Protein AF-A0A4Z0AAD3-F1 (afdb_monomer)

pLDDT: mean 79.39, std 22.25, range [25.11, 98.12]

InterPro domains:
  IPR011009 Protein kinase-like domain superfamily [SSF56112] (18-290)

Organism: NCBI:txid135208

Mean predicted aligned error: 9.33 Å

Solvent-accessible surface area (backbone atoms only — not comparable to full-atom values): 18692 Å² total; per-residue (Å²): 131,87,74,88,72,46,38,72,62,66,61,39,63,50,46,25,74,74,68,78,44,58,44,48,73,41,82,50,90,80,63,83,81,44,53,38,29,43,39,44,76,53,66,101,62,94,75,91,86,88,84,65,48,74,77,71,92,80,57,75,86,64,86,73,70,68,64,32,56,56,19,21,51,48,48,37,42,38,45,73,72,36,69,48,47,28,52,43,46,67,80,33,57,85,37,45,46,62,52,47,65,72,49,75,39,82,90,78,38,38,39,33,27,32,46,91,72,92,57,48,31,42,56,59,43,72,69,32,93,86,55,44,74,68,59,52,49,52,50,51,50,48,50,53,52,47,54,51,43,39,36,52,42,43,69,92,45,64,62,53,40,35,83,88,21,71,57,28,62,65,37,64,50,68,65,59,52,52,51,51,50,50,53,44,57,49,44,27,56,54,38,42,76,71,66,44,90,59,19,67,63,51,26,53,50,53,43,48,46,69,74,68,56,60,38,78,16,50,39,51,62,69,50,45,47,82,37,27,27,46,38,66,79,50,82,45,90,85,44,98,86,49,83,27,57,32,39,35,47,54,75,36,42,55,21,35,57,27,43,78,58,51,47,54,49,47,40,50,50,51,52,52,51,51,53,51,59,73,74,44,96,60,66,68,68,59,57,51,54,51,58,63,56,67,42,94,64,79,76,73,78,92,74,91,79,95,76,95,70,93,78,85,75,37,41,37,38,26,32,75,75,130

Sequence (322 aa):
MVRTGHLPFDFADYLYSLTGANWEVRELSGGNANFVVRATQARSTLNESPVAPPYFAKFPDVQFSQKRQVVEARALYLFKADPQLSNVLESNTRVIRIPSLLHHDEAQHVLVQSDLGSHPSLDAYLSSPTTTAYSAALAGHSLGRFLANLNHAYDSVPDALSPPSNIAAALANDDAEAVMQGVIANATRFIKEAGVHDWETLGVRALGHWKSRKRTTFCQGDIWFGTITVDDTAPNRVNEGGRSLVLKICDWEFAGPNHPAADIAQLGTLLWIHCSAYLSDAPLAIRRIFTSVIPIKVTYGAAAAKAGRLRRGVLRVLLPAF

Foldseek 3Di:
DDPPAFAADDPQVVVCVVPVFGWDWDFDPDDQFFTEIEIETDDPDDDDDDHHRDDRDFDRPDDADLCLLLLQLVVLVCCVVPPLNVVLCVVQVQAEAEWHFDDADSPQLETETADPDDFDFQLRQVPDPPRDPVNNVVNVVSVVSSLVSQFCSCVVPQCCQPPPHPQVVSNDDVSVLVVVLVVLLCQLVLCVVVVPPCSVVSSCVSSVCSVPAFQRGKDLQQDDRRQKGKDQPDDDPDDDPDGGIHIYGYSSSNIGRGHSCRNVVRHVVRVVVSVVVVVDPDDVVVVVSVVVVPPVSPPDDDDDDDDDDDDRGRHYYHYHDD

Radius of gyration: 20.98 Å; Cα contacts (8 Å, |Δi|>4): 435; chains: 1; bounding box: 54×60×53 Å

Structure (mmCIF, N/CA/C/O backbone):
data_AF-A0A4Z0AAD3-F1
#
_entry.id   AF-A0A4Z0AAD3-F1
#
loop_
_atom_site.group_PDB
_atom_site.id
_atom_site.type_symbol
_atom_site.label_atom_id
_atom_site.label_alt_id
_atom_site.label_comp_id
_atom_site.label_asym_id
_atom_site.label_entity_id
_atom_site.label_seq_id
_atom_site.pdbx_PDB_ins_code
_atom_site.Cartn_x
_atom_site.Cartn_y
_atom_site.Cartn_z
_atom_site.occupancy
_atom_site.B_iso_or_equiv
_atom_site.auth_seq_id
_atom_site.auth_comp_id
_atom_site.auth_asym_id
_atom_site.auth_atom_id
_atom_site.pdbx_PDB_model_num
ATOM 1 N N . MET A 1 1 ? -21.617 7.970 -13.439 1.00 30.72 1 MET A N 1
ATOM 2 C CA . MET A 1 1 ? -22.870 7.217 -13.217 1.00 30.72 1 MET A CA 1
ATOM 3 C C . MET A 1 1 ? -22.682 6.389 -11.957 1.00 30.72 1 MET A C 1
ATOM 5 O O . MET A 1 1 ? -21.876 5.467 -11.983 1.00 30.72 1 MET A O 1
ATOM 9 N N . VAL A 1 2 ? -23.311 6.772 -10.843 1.00 35.62 2 VAL A N 1
ATOM 10 C CA . VAL A 1 2 ? -23.244 5.979 -9.605 1.00 35.62 2 VAL A CA 1
ATOM 11 C C . VAL A 1 2 ? -24.077 4.728 -9.849 1.00 35.62 2 VAL A C 1
ATOM 13 O O . VAL A 1 2 ? -25.286 4.829 -10.037 1.00 35.62 2 VAL A O 1
ATOM 16 N N . ARG A 1 3 ? -23.438 3.559 -9.921 1.00 39.81 3 ARG A N 1
ATOM 17 C CA . ARG A 1 3 ? -24.189 2.309 -9.821 1.00 39.81 3 ARG A CA 1
ATOM 18 C C . ARG A 1 3 ? -24.626 2.209 -8.370 1.00 39.81 3 ARG A C 1
ATOM 20 O O . ARG A 1 3 ? -23.767 2.233 -7.495 1.00 39.81 3 ARG A O 1
ATOM 27 N N . THR A 1 4 ? -25.925 2.071 -8.131 1.00 45.34 4 THR A N 1
ATOM 28 C CA . THR A 1 4 ? -26.482 1.600 -6.857 1.00 45.34 4 THR A CA 1
ATOM 29 C C . THR A 1 4 ? -26.190 0.105 -6.724 1.00 45.34 4 THR A C 1
ATOM 31 O O . THR A 1 4 ? -27.070 -0.752 -6.713 1.00 45.34 4 THR A O 1
ATOM 34 N N . GLY A 1 5 ? -24.884 -0.180 -6.729 1.00 54.09 5 GLY A N 1
ATOM 35 C CA . GLY A 1 5 ? -24.295 -1.400 -6.243 1.00 54.09 5 GLY A CA 1
ATOM 36 C C . GLY A 1 5 ? -24.599 -1.505 -4.765 1.00 54.09 5 GLY A C 1
ATOM 37 O O . GLY A 1 5 ? -24.871 -0.539 -4.057 1.00 54.09 5 GLY A O 1
ATOM 38 N N . HIS A 1 6 ? -24.657 -2.737 -4.347 1.00 65.50 6 HIS A N 1
ATOM 39 C CA . HIS A 1 6 ? -25.515 -3.169 -3.281 1.00 65.50 6 HIS A CA 1
ATOM 40 C C . HIS A 1 6 ? -24.529 -4.016 -2.452 1.00 65.50 6 HIS A C 1
ATOM 42 O O . HIS A 1 6 ? -23.787 -4.815 -3.035 1.00 65.50 6 HIS A O 1
ATOM 48 N N . LEU A 1 7 ? -24.352 -3.683 -1.164 1.00 70.19 7 LEU A N 1
ATOM 49 C CA . LEU A 1 7 ? -23.186 -4.123 -0.374 1.00 70.19 7 LEU A CA 1
ATOM 50 C C . LEU A 1 7 ? -23.457 -5.400 0.451 1.00 70.19 7 LEU A C 1
ATOM 52 O O . LEU A 1 7 ? -24.518 -5.552 1.045 1.00 70.19 7 LEU A O 1
ATOM 56 N N . PRO A 1 8 ? -22.488 -6.321 0.589 1.00 78.75 8 PRO A N 1
ATOM 57 C CA . PRO A 1 8 ? -22.677 -7.577 1.324 1.00 78.75 8 PRO A CA 1
ATOM 58 C C . PRO A 1 8 ? -22.778 -7.448 2.853 1.00 78.75 8 PRO A C 1
ATOM 60 O O . PRO A 1 8 ? -22.943 -8.465 3.526 1.00 78.75 8 PRO A O 1
ATOM 63 N N . PHE A 1 9 ? -22.586 -6.250 3.402 1.00 83.31 9 PHE A N 1
ATOM 64 C CA . PHE A 1 9 ? -22.385 -6.001 4.826 1.00 83.31 9 PHE A CA 1
ATOM 65 C C . PHE A 1 9 ? -22.966 -4.637 5.190 1.00 83.31 9 PHE A C 1
ATOM 67 O O . PHE A 1 9 ? -22.715 -3.661 4.475 1.00 83.31 9 PHE A O 1
ATOM 74 N N . ASP A 1 10 ? -23.705 -4.565 6.298 1.00 91.50 10 ASP A N 1
ATOM 75 C CA . ASP A 1 10 ? -24.246 -3.299 6.783 1.00 91.50 10 ASP A CA 1
ATOM 76 C C . ASP A 1 10 ? -23.197 -2.537 7.599 1.00 91.50 10 ASP A C 1
ATOM 78 O O . ASP A 1 10 ? -23.042 -2.676 8.813 1.00 91.50 10 ASP A O 1
ATOM 82 N N . PHE A 1 11 ? -22.423 -1.733 6.877 1.00 87.69 11 PHE A N 1
ATOM 83 C CA . PHE A 1 11 ? -21.426 -0.850 7.461 1.00 87.69 11 PHE A CA 1
ATOM 84 C C . PHE A 1 11 ? -22.039 0.253 8.333 1.00 87.69 11 PHE A C 1
ATOM 86 O O . PHE A 1 11 ? -21.348 0.742 9.224 1.00 87.69 11 PHE A O 1
ATOM 93 N N . ALA A 1 12 ? -23.285 0.672 8.083 1.00 89.69 12 ALA A N 1
ATOM 94 C CA . ALA A 1 12 ? -23.912 1.748 8.844 1.00 89.69 12 ALA A CA 1
ATOM 95 C C . ALA A 1 12 ? -24.310 1.239 10.235 1.00 89.69 12 ALA A C 1
ATOM 97 O O . ALA A 1 12 ? -23.893 1.827 11.233 1.00 89.69 12 ALA A O 1
ATOM 98 N N . ASP A 1 13 ? -24.988 0.090 10.300 1.00 92.06 13 ASP A N 1
ATOM 99 C CA . ASP A 1 13 ? -25.344 -0.583 11.556 1.00 92.06 13 ASP A CA 1
ATOM 100 C C . ASP A 1 13 ? -24.100 -1.018 12.347 1.00 92.06 13 ASP A C 1
ATOM 102 O O . ASP A 1 13 ? -24.053 -0.878 13.575 1.00 92.06 13 ASP A O 1
ATOM 106 N N . TYR A 1 14 ? -23.053 -1.493 11.660 1.00 90.06 14 TYR A N 1
ATOM 107 C CA . TYR A 1 14 ? -21.779 -1.837 12.297 1.00 90.06 14 TYR A CA 1
ATOM 108 C C . TYR A 1 14 ? -21.105 -0.614 12.937 1.00 90.06 14 TYR A C 1
ATOM 110 O O . TYR A 1 14 ? -20.717 -0.657 14.106 1.00 90.06 14 TYR A O 1
ATOM 118 N N . LEU A 1 15 ? -20.989 0.500 12.204 1.00 86.94 15 LEU A N 1
ATOM 119 C CA . LEU A 1 15 ? -20.383 1.727 12.729 1.00 86.94 15 LEU A CA 1
ATOM 120 C C . LEU A 1 15 ? -21.250 2.382 13.812 1.00 86.94 15 LEU A C 1
ATOM 122 O O . LEU A 1 15 ? -20.699 2.924 14.773 1.00 86.94 15 LEU A O 1
ATOM 126 N N . TYR A 1 16 ? -22.579 2.293 13.715 1.00 91.31 16 TYR A N 1
ATOM 127 C CA . TYR A 1 16 ? -23.488 2.704 14.787 1.00 91.31 16 TYR A CA 1
ATOM 128 C C . TYR A 1 16 ? -23.254 1.877 16.055 1.00 91.31 16 TYR A C 1
ATOM 130 O O . TYR A 1 16 ? -23.072 2.444 17.130 1.00 91.31 16 TYR A O 1
ATOM 138 N N . SER A 1 17 ? -23.148 0.553 15.928 1.00 92.19 17 SER A N 1
ATOM 139 C CA . SER A 1 17 ? -22.847 -0.346 17.052 1.00 92.19 17 SER A CA 1
ATOM 140 C C . SER A 1 17 ? -21.477 -0.065 17.687 1.00 92.19 17 SER A C 1
ATOM 142 O O . SER A 1 17 ? -21.328 -0.177 18.901 1.00 92.19 17 SER A O 1
ATOM 144 N N . LEU A 1 18 ? -20.486 0.332 16.882 1.00 86.06 18 LEU A N 1
ATOM 145 C CA . LEU A 1 18 ? -19.127 0.647 17.335 1.00 86.06 18 LEU A CA 1
ATOM 146 C C . LEU A 1 18 ? -18.995 2.040 17.985 1.00 86.06 18 LEU A C 1
ATOM 148 O O . LEU A 1 18 ? -18.166 2.217 18.874 1.00 86.06 18 LEU A O 1
ATOM 152 N N . THR A 1 19 ? -19.762 3.038 17.529 1.00 88.44 19 THR A N 1
ATOM 153 C CA . THR A 1 19 ? -19.535 4.463 17.873 1.00 88.44 19 THR A CA 1
ATOM 154 C C . THR A 1 19 ? -20.725 5.176 18.522 1.00 88.44 19 THR A C 1
ATOM 156 O O . THR A 1 19 ? -20.564 6.292 19.011 1.00 88.44 19 THR A O 1
ATOM 159 N N . GLY A 1 20 ? -21.920 4.580 18.511 1.00 89.56 20 GLY A N 1
ATOM 160 C CA . GLY A 1 20 ? -23.163 5.210 18.970 1.00 89.56 20 GLY A CA 1
ATOM 161 C C . GLY A 1 20 ? -23.668 6.360 18.084 1.00 89.56 20 GLY A C 1
ATOM 162 O O . GLY A 1 20 ? -24.507 7.142 18.526 1.00 89.56 20 GLY A O 1
ATOM 163 N N . ALA A 1 21 ? -23.153 6.500 16.858 1.00 87.38 21 ALA A N 1
ATOM 164 C CA . ALA A 1 21 ? -23.504 7.571 15.925 1.00 87.38 21 ALA A CA 1
ATOM 165 C C . ALA A 1 21 ? -24.016 7.025 14.586 1.00 87.38 21 ALA A C 1
ATOM 167 O O . ALA A 1 21 ? -23.631 5.942 14.161 1.00 87.38 21 ALA A O 1
ATOM 168 N N . ASN A 1 22 ? -24.860 7.795 13.898 1.00 90.56 22 ASN A N 1
ATOM 169 C CA . ASN A 1 22 ? -25.333 7.458 12.553 1.00 90.56 22 ASN A CA 1
ATOM 170 C C . ASN A 1 22 ? -24.262 7.782 11.498 1.00 90.56 22 ASN A C 1
ATOM 172 O O . ASN A 1 22 ? -23.586 8.811 11.590 1.00 90.56 22 ASN A O 1
ATOM 176 N N . TRP A 1 23 ? -24.145 6.934 10.473 1.00 87.81 23 TRP A N 1
ATOM 177 C CA . TRP A 1 23 ? -23.140 7.056 9.413 1.00 87.81 23 TRP A CA 1
ATOM 178 C C . TRP A 1 23 ? -23.769 6.930 8.026 1.00 87.81 23 TRP A C 1
ATOM 180 O O . TRP A 1 23 ? -24.486 5.975 7.741 1.00 87.81 23 TRP A O 1
ATOM 190 N N . GLU A 1 24 ? -23.442 7.867 7.141 1.00 90.12 24 GLU A N 1
ATOM 191 C CA . GLU A 1 24 ? -23.687 7.744 5.706 1.00 90.12 24 GLU A CA 1
ATOM 192 C C . GLU A 1 24 ? -22.545 6.944 5.077 1.00 90.12 24 GLU A C 1
ATOM 194 O O . GLU A 1 24 ? -21.382 7.345 5.164 1.00 90.12 24 GLU A O 1
ATOM 199 N N . VAL A 1 25 ? -22.864 5.825 4.426 1.00 88.31 25 VAL A N 1
ATOM 200 C CA . VAL A 1 25 ? -21.875 4.926 3.814 1.00 88.31 25 VAL A CA 1
ATOM 201 C C . VAL A 1 25 ? -21.960 5.001 2.293 1.00 88.31 25 VAL A C 1
ATOM 203 O O . VAL A 1 25 ? -23.028 4.851 1.704 1.00 88.31 25 VAL A O 1
ATOM 206 N N . ARG A 1 26 ? -20.811 5.175 1.635 1.00 88.81 26 ARG A N 1
ATOM 207 C CA . ARG A 1 26 ? -20.692 5.193 0.175 1.00 88.81 26 ARG A CA 1
ATOM 208 C C . ARG A 1 26 ? -19.594 4.251 -0.306 1.00 88.81 26 ARG A C 1
ATOM 210 O O . ARG A 1 26 ? -18.428 4.431 0.042 1.00 88.81 26 ARG A O 1
ATOM 217 N N . GLU A 1 27 ? -19.944 3.315 -1.186 1.00 87.44 27 GLU A N 1
ATOM 218 C CA . GLU A 1 27 ? -18.968 2.473 -1.888 1.00 87.44 27 GLU A CA 1
ATOM 219 C C . GLU A 1 27 ? -18.009 3.314 -2.752 1.00 87.44 27 GLU A C 1
ATOM 221 O O . GLU A 1 27 ? -18.411 4.251 -3.457 1.00 87.44 27 GLU A O 1
ATOM 226 N N . LEU A 1 28 ? -16.722 2.964 -2.702 1.00 83.50 28 LEU A N 1
ATOM 227 C CA . LEU A 1 28 ? -15.670 3.520 -3.540 1.00 83.50 28 LEU A CA 1
ATOM 228 C C . LEU A 1 28 ? -15.263 2.508 -4.615 1.00 83.50 28 LEU A C 1
ATOM 230 O O . LEU A 1 28 ? -14.842 1.388 -4.334 1.00 83.50 28 LEU A O 1
ATOM 234 N N . SER A 1 29 ? -15.323 2.934 -5.874 1.00 82.06 29 SER A N 1
ATOM 235 C CA . SER A 1 29 ? -14.794 2.161 -6.995 1.00 82.06 29 SER A CA 1
ATOM 236 C C . SER A 1 29 ? -13.265 2.156 -6.990 1.00 82.06 29 SER A C 1
ATOM 238 O O . SER A 1 29 ? -12.658 3.221 -6.894 1.00 82.06 29 SER A O 1
ATOM 240 N N . GLY A 1 30 ? -12.646 0.997 -7.211 1.00 73.38 30 GLY A N 1
ATOM 241 C CA . GLY A 1 30 ? -11.199 0.889 -7.445 1.00 73.38 30 GLY A CA 1
ATOM 242 C C . GLY A 1 30 ? -10.610 -0.411 -6.913 1.00 73.38 30 GLY A C 1
ATOM 243 O O . GLY A 1 30 ? -9.829 -1.053 -7.613 1.00 73.38 30 GLY A O 1
ATOM 244 N N . GLY A 1 31 ? -11.074 -0.847 -5.738 1.00 67.75 31 GLY A N 1
ATOM 245 C CA . GLY A 1 31 ? -10.671 -2.111 -5.123 1.00 67.75 31 GLY A CA 1
ATOM 246 C C . GLY A 1 31 ? -10.905 -3.315 -6.042 1.00 67.75 31 GLY A C 1
ATOM 247 O O . GLY A 1 31 ? -11.953 -3.443 -6.680 1.00 67.75 31 GLY A O 1
ATOM 248 N N . ASN A 1 32 ? -9.909 -4.201 -6.122 1.00 69.00 32 ASN A N 1
ATOM 249 C CA . ASN A 1 32 ? -10.018 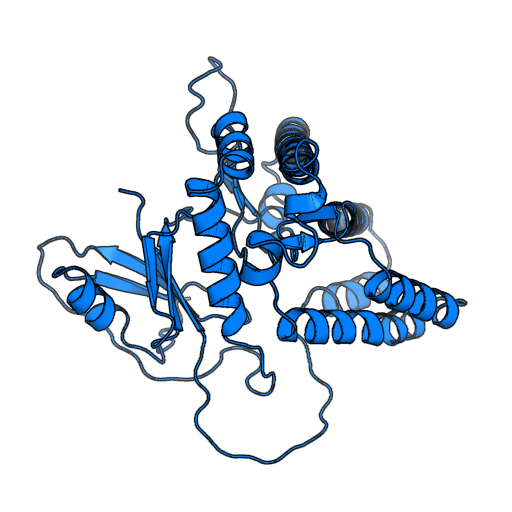-5.479 -6.836 1.00 69.00 32 ASN A CA 1
ATOM 250 C C . ASN A 1 32 ? -10.355 -6.647 -5.892 1.00 69.00 32 ASN A C 1
ATOM 252 O O . ASN A 1 32 ? -11.027 -7.584 -6.320 1.00 69.00 32 ASN A O 1
A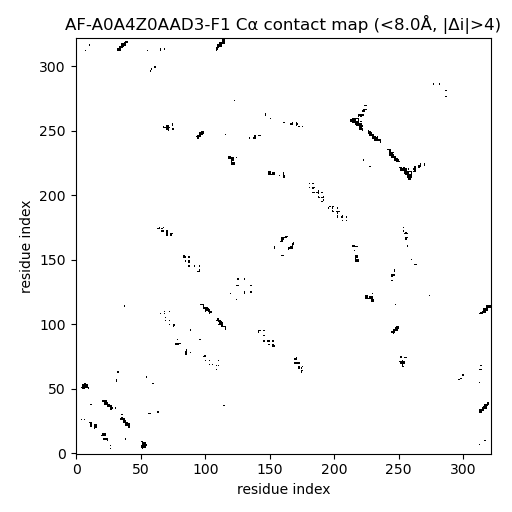TOM 256 N N . ALA A 1 33 ? -9.900 -6.584 -4.634 1.00 71.94 33 ALA A N 1
ATOM 257 C CA . ALA A 1 33 ? -10.006 -7.669 -3.654 1.00 71.94 33 ALA A CA 1
ATOM 258 C C . ALA A 1 33 ? -10.899 -7.346 -2.435 1.00 71.94 33 ALA A C 1
ATOM 260 O O . ALA A 1 33 ? -11.416 -8.265 -1.798 1.00 71.94 33 ALA A O 1
ATOM 261 N N . ASN A 1 34 ? -11.084 -6.060 -2.120 1.00 77.31 34 ASN A N 1
ATOM 262 C CA . ASN A 1 34 ? -11.753 -5.561 -0.914 1.00 77.31 34 ASN A CA 1
ATOM 263 C C . ASN A 1 34 ? -12.969 -4.705 -1.304 1.00 77.31 34 ASN A C 1
ATOM 265 O O . ASN A 1 34 ? -12.884 -3.937 -2.266 1.00 77.31 34 ASN A O 1
ATOM 269 N N . PHE A 1 35 ? -14.065 -4.776 -0.541 1.00 82.69 35 PHE A N 1
ATOM 270 C CA . PHE A 1 35 ? -15.097 -3.735 -0.584 1.00 82.69 35 PHE A CA 1
ATOM 271 C C . PHE A 1 35 ? -14.574 -2.543 0.207 1.00 82.69 35 PHE A C 1
ATOM 273 O O . PHE A 1 35 ? -14.278 -2.679 1.395 1.00 82.69 35 PHE A O 1
ATOM 280 N N . VAL A 1 36 ? -14.441 -1.392 -0.446 1.00 85.81 36 VAL A N 1
ATOM 281 C CA . VAL A 1 36 ? -13.971 -0.162 0.194 1.00 85.81 36 VAL A CA 1
ATOM 282 C C . VAL A 1 36 ? -15.130 0.818 0.244 1.00 85.81 36 VAL A C 1
ATOM 284 O O . VAL A 1 36 ? -15.707 1.151 -0.790 1.00 85.81 36 VAL A O 1
ATOM 287 N N . VAL A 1 37 ? -15.462 1.295 1.439 1.00 89.69 37 VAL A N 1
ATOM 288 C CA . VAL A 1 37 ? -16.479 2.325 1.646 1.00 89.69 37 VAL A CA 1
ATOM 289 C C . VAL A 1 37 ? -15.870 3.547 2.324 1.00 89.69 37 VAL A C 1
ATOM 291 O O . VAL A 1 37 ? -15.009 3.432 3.194 1.00 89.69 37 VAL A O 1
ATOM 294 N N . ARG A 1 38 ? -16.340 4.733 1.944 1.00 89.06 38 ARG A N 1
ATOM 295 C CA . ARG A 1 38 ? -16.169 5.963 2.721 1.00 89.06 38 ARG A CA 1
ATOM 296 C C . ARG A 1 38 ? -17.397 6.112 3.604 1.00 89.06 38 ARG A C 1
ATOM 298 O O . ARG A 1 38 ? -18.509 6.097 3.077 1.00 89.06 38 ARG A O 1
ATOM 305 N N . ALA A 1 39 ? -17.196 6.256 4.908 1.00 87.88 39 ALA A N 1
ATOM 306 C CA . ALA A 1 39 ? -18.271 6.546 5.842 1.00 87.88 39 ALA A CA 1
ATOM 307 C C . ALA A 1 39 ? -18.093 7.953 6.424 1.00 87.88 39 ALA A C 1
ATOM 309 O O . ALA A 1 39 ? -17.018 8.318 6.898 1.00 87.88 39 ALA A O 1
ATOM 310 N N . THR A 1 40 ? -19.160 8.743 6.376 1.00 87.75 40 THR A N 1
ATOM 311 C CA . THR A 1 40 ? -19.210 10.107 6.913 1.00 87.75 40 THR A CA 1
ATOM 312 C C . THR A 1 40 ? -20.218 10.125 8.049 1.00 87.75 40 THR A C 1
ATOM 314 O O . THR A 1 40 ? -21.320 9.604 7.894 1.00 87.75 40 THR A O 1
ATOM 317 N N . GLN A 1 41 ? -19.862 10.702 9.197 1.00 83.75 41 GLN A N 1
ATOM 318 C CA . GLN A 1 41 ? -20.794 10.795 10.316 1.00 83.75 41 GLN A CA 1
ATOM 319 C C . GLN A 1 41 ? -21.971 11.677 9.893 1.00 83.75 41 GLN A C 1
ATOM 321 O O . GLN A 1 41 ? -21.773 12.836 9.513 1.00 83.75 41 GLN A O 1
ATOM 326 N N . ALA A 1 42 ? -23.184 11.128 9.940 1.00 83.88 42 ALA A N 1
ATOM 327 C CA . ALA A 1 42 ? -24.381 11.867 9.584 1.00 83.88 42 ALA A CA 1
ATOM 328 C C . ALA A 1 42 ? -24.539 13.026 10.575 1.00 83.88 42 ALA A C 1
ATOM 330 O O . ALA A 1 42 ? -24.614 12.823 11.792 1.00 83.88 42 ALA A O 1
ATOM 331 N N . ARG A 1 43 ? -24.582 14.261 10.065 1.00 70.88 43 ARG A N 1
ATOM 332 C CA . ARG A 1 43 ? -24.993 15.401 10.893 1.00 70.88 43 ARG A CA 1
ATOM 333 C C . ARG A 1 43 ? -26.446 15.189 11.310 1.00 70.88 43 ARG A C 1
ATOM 335 O O . ARG A 1 43 ? -27.205 14.535 10.602 1.00 70.88 43 ARG A O 1
ATOM 342 N N . SER A 1 44 ? -26.833 15.730 12.464 1.00 47.03 44 SER A N 1
ATOM 343 C CA . SER A 1 44 ? -28.170 15.558 13.045 1.00 47.03 44 SER A CA 1
ATOM 344 C C . SER A 1 44 ? -29.250 16.327 12.268 1.00 47.03 44 SER A C 1
ATOM 346 O O . SER A 1 44 ? -29.816 17.308 12.747 1.00 47.03 44 SER A O 1
ATOM 348 N N . THR A 1 45 ? -29.526 15.869 11.055 1.00 39.34 45 THR A N 1
ATOM 349 C CA . THR A 1 45 ? -30.617 16.283 10.182 1.00 39.34 45 THR A CA 1
ATOM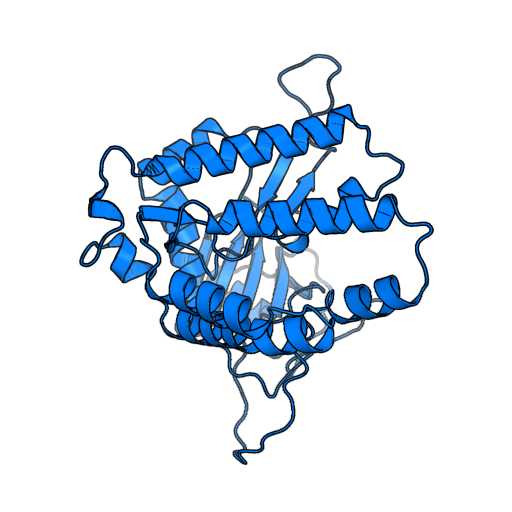 350 C C . THR A 1 45 ? -31.230 15.007 9.631 1.00 39.34 45 THR A C 1
ATOM 352 O O . THR A 1 45 ? -30.633 14.347 8.785 1.00 39.34 45 THR A O 1
ATOM 355 N N . LEU A 1 46 ? -32.401 14.642 10.155 1.00 45.78 46 LEU A N 1
ATOM 356 C CA . LEU A 1 46 ? -33.214 13.564 9.601 1.00 45.78 46 LEU A CA 1
ATOM 357 C C . LEU A 1 46 ? -33.434 13.812 8.101 1.00 45.78 46 LEU A C 1
ATOM 359 O O . LEU A 1 46 ? -33.938 14.876 7.744 1.00 45.78 46 LEU A O 1
ATOM 363 N N . ASN A 1 47 ? -33.050 12.851 7.253 1.00 31.47 47 ASN A N 1
ATOM 364 C CA . ASN A 1 47 ? -33.964 12.151 6.337 1.00 31.47 47 ASN A CA 1
ATOM 365 C C . ASN A 1 47 ? -33.226 11.129 5.441 1.00 31.47 47 ASN A C 1
ATOM 367 O O . ASN A 1 47 ? -32.425 11.514 4.600 1.00 31.47 47 ASN A O 1
ATOM 371 N N . GLU A 1 48 ? -33.620 9.860 5.605 1.00 31.61 48 GLU A N 1
ATOM 372 C CA . GLU A 1 48 ? -33.701 8.766 4.610 1.00 31.61 48 GLU A CA 1
ATOM 373 C C . GLU A 1 48 ? -32.438 8.258 3.859 1.00 31.61 48 GLU A C 1
ATOM 375 O O . GLU A 1 48 ? -31.496 8.974 3.544 1.00 31.61 48 GLU A O 1
ATOM 380 N N . SER A 1 49 ? -32.425 6.943 3.593 1.00 32.75 49 SER A N 1
ATOM 381 C CA . SER A 1 49 ? -31.237 6.121 3.283 1.00 32.75 49 SER A CA 1
ATOM 382 C C . SER A 1 49 ? -31.488 5.135 2.122 1.00 32.75 49 SER A C 1
ATOM 384 O O . SER A 1 49 ? -32.647 4.801 1.865 1.00 32.75 49 SER A O 1
ATOM 386 N N . PRO A 1 50 ? -30.444 4.605 1.444 1.00 28.12 50 PRO A N 1
ATOM 387 C CA . PRO A 1 50 ? -30.540 3.336 0.703 1.00 28.12 50 PRO A CA 1
ATOM 388 C C . PRO A 1 50 ? -29.513 2.244 1.121 1.00 28.12 50 PRO A C 1
ATOM 390 O O . PRO A 1 50 ? -28.318 2.504 1.226 1.00 28.12 50 PRO A O 1
ATOM 393 N N . VAL A 1 51 ? -30.000 0.994 1.265 1.00 28.20 51 VAL A N 1
ATOM 394 C CA . VAL A 1 51 ? -29.329 -0.224 1.826 1.00 28.20 51 VAL A CA 1
ATOM 395 C C . VAL A 1 51 ? -28.859 -1.246 0.735 1.00 28.20 51 VAL A C 1
ATOM 397 O O . VAL A 1 51 ? -28.706 -0.865 -0.428 1.00 28.20 51 VAL A O 1
ATOM 400 N N . ALA A 1 52 ? -28.558 -2.520 1.096 1.00 25.11 52 ALA A N 1
ATOM 401 C CA . ALA A 1 52 ? -27.441 -3.353 0.599 1.00 25.11 52 ALA A CA 1
ATOM 402 C C . ALA A 1 52 ? -27.512 -4.929 0.814 1.00 25.11 52 ALA A C 1
ATOM 404 O O . ALA A 1 52 ? -27.777 -5.377 1.927 1.00 25.11 52 ALA A O 1
ATOM 405 N N . PRO A 1 53 ? -27.257 -5.773 -0.231 1.00 29.94 53 PRO A N 1
ATOM 406 C CA . PRO A 1 53 ? -26.949 -7.239 -0.241 1.00 29.94 53 PRO A CA 1
ATOM 407 C C . PRO A 1 53 ? -25.725 -7.649 -1.178 1.00 29.94 53 PRO A C 1
ATOM 409 O O . PRO A 1 53 ? -25.069 -6.762 -1.691 1.00 29.94 53 PRO A O 1
ATOM 412 N N . PRO A 1 54 ? -25.331 -8.930 -1.457 1.00 26.95 54 PRO A N 1
ATOM 413 C CA . PRO A 1 54 ? -23.906 -9.329 -1.715 1.00 26.95 54 PRO A CA 1
ATOM 414 C C . PRO A 1 54 ? -23.432 -9.891 -3.105 1.00 26.95 54 PRO A C 1
ATOM 416 O O . PRO A 1 54 ? -24.019 -10.854 -3.594 1.00 26.95 54 PRO A O 1
ATOM 419 N N . TYR A 1 55 ? -22.262 -9.464 -3.651 1.00 30.97 55 TYR A N 1
ATOM 420 C CA . TYR A 1 55 ? -21.311 -10.292 -4.475 1.00 30.97 55 TYR A CA 1
ATOM 421 C C . TYR A 1 55 ? -19.949 -9.613 -4.816 1.00 30.97 55 TYR A C 1
ATOM 423 O O . TYR A 1 55 ? -19.843 -8.393 -4.851 1.00 30.97 55 TYR A O 1
ATOM 431 N N . PHE A 1 56 ? -18.898 -10.402 -5.120 1.00 33.66 56 PHE A N 1
ATOM 432 C CA . PHE A 1 56 ? -17.554 -9.933 -5.549 1.00 33.66 56 PHE A CA 1
ATOM 433 C C . PHE A 1 56 ? -17.573 -9.272 -6.948 1.00 33.66 56 PHE A C 1
ATOM 435 O O . PHE A 1 56 ? -18.005 -9.890 -7.919 1.00 33.66 56 PHE A O 1
ATOM 442 N N . ALA A 1 57 ? -17.031 -8.055 -7.089 1.00 44.47 57 ALA A N 1
ATOM 443 C CA . ALA A 1 57 ? -17.275 -7.204 -8.265 1.00 44.47 57 ALA A CA 1
ATOM 444 C C . ALA A 1 57 ? -16.458 -7.495 -9.550 1.00 44.47 57 ALA A C 1
ATOM 446 O O . ALA A 1 57 ? -16.793 -6.943 -10.601 1.00 44.47 57 ALA A O 1
ATOM 447 N N . LYS A 1 58 ? -15.380 -8.301 -9.506 1.00 47.38 58 LYS A N 1
ATOM 448 C CA . LYS A 1 58 ? -14.541 -8.580 -10.701 1.00 47.38 58 LYS A CA 1
ATOM 449 C C . LYS A 1 58 ? -14.175 -10.052 -10.933 1.00 47.38 58 LYS A C 1
ATOM 451 O O . LYS A 1 58 ? -14.318 -10.495 -12.067 1.00 47.38 58 LYS A O 1
ATOM 456 N N . PHE A 1 59 ? -13.723 -10.801 -9.918 1.00 52.62 59 PHE A N 1
ATOM 457 C CA . PHE A 1 59 ? -13.300 -12.208 -10.076 1.00 52.62 59 PHE A CA 1
ATOM 458 C C . PHE A 1 59 ? -13.668 -13.072 -8.853 1.00 52.62 59 PHE A C 1
ATOM 460 O O . PHE A 1 59 ? -12.837 -13.254 -7.965 1.00 52.62 59 PHE A O 1
ATOM 467 N N . PRO A 1 60 ? -14.900 -13.612 -8.768 1.00 57.28 60 PRO A N 1
ATOM 468 C CA . PRO A 1 60 ? -15.351 -14.381 -7.602 1.00 57.28 60 PRO A CA 1
ATOM 469 C C . PRO A 1 60 ? -14.624 -15.722 -7.418 1.00 57.28 60 PRO A C 1
ATOM 471 O O . PRO A 1 60 ? -14.632 -16.271 -6.315 1.00 57.28 60 PRO A O 1
ATOM 474 N N . ASP A 1 61 ? -13.999 -16.254 -8.473 1.00 61.22 61 ASP A N 1
ATOM 475 C CA . ASP A 1 61 ? -13.307 -17.547 -8.456 1.00 61.22 61 ASP A CA 1
ATOM 476 C C . ASP A 1 61 ? -11.976 -17.512 -7.692 1.00 61.22 61 ASP A C 1
ATOM 478 O O . ASP A 1 61 ? -11.537 -18.545 -7.182 1.00 61.22 61 ASP A O 1
ATOM 482 N N . VAL A 1 62 ? -11.385 -16.325 -7.536 1.00 56.56 62 VAL A N 1
ATOM 483 C CA . VAL A 1 62 ? -10.087 -16.115 -6.887 1.00 56.56 62 VAL A CA 1
ATOM 484 C C . VAL A 1 62 ? -10.251 -16.119 -5.377 1.00 56.56 62 VAL A C 1
ATOM 486 O O . VAL A 1 62 ? -10.819 -15.196 -4.795 1.00 56.56 62 VAL A O 1
ATOM 489 N N . GLN A 1 63 ? -9.730 -17.151 -4.721 1.00 64.12 63 GLN A N 1
ATOM 490 C CA . GLN A 1 63 ? -9.572 -17.120 -3.273 1.00 64.12 63 GLN A CA 1
ATOM 491 C C . GLN A 1 63 ? -8.341 -16.283 -2.935 1.00 64.12 63 GLN A C 1
ATOM 493 O O . GLN A 1 63 ? -7.236 -16.602 -3.367 1.00 64.12 63 GLN A O 1
ATOM 498 N N . PHE A 1 64 ? -8.534 -15.224 -2.152 1.00 66.06 64 PHE A N 1
ATOM 499 C CA . PHE A 1 64 ? -7.437 -14.460 -1.575 1.00 66.06 64 PHE A CA 1
ATOM 500 C C . PHE A 1 64 ? -7.706 -14.236 -0.087 1.00 66.06 64 PHE A C 1
ATOM 502 O O . PHE A 1 64 ? -8.813 -13.854 0.302 1.00 66.06 64 PHE A O 1
ATOM 509 N N . SER A 1 65 ? -6.702 -14.527 0.740 1.00 78.50 65 SER A N 1
ATOM 510 C CA . SER A 1 65 ? -6.845 -14.671 2.189 1.00 78.50 65 SER A CA 1
ATOM 511 C C . SER A 1 65 ? -7.222 -13.369 2.884 1.00 78.50 65 SER A C 1
ATOM 513 O O . SER A 1 65 ? -6.680 -12.307 2.573 1.00 78.50 65 SER A O 1
ATOM 515 N N . GLN A 1 66 ? -8.125 -13.456 3.861 1.00 82.62 66 GLN A N 1
ATOM 516 C CA . GLN A 1 66 ? -8.519 -12.328 4.714 1.00 82.62 66 GLN A CA 1
ATOM 517 C C . GLN A 1 66 ? -7.366 -11.886 5.637 1.00 82.62 66 GLN A C 1
ATOM 519 O O . GLN A 1 66 ? -7.333 -10.737 6.066 1.00 82.62 66 GLN A O 1
ATOM 524 N N . LYS A 1 67 ? -6.358 -12.750 5.852 1.00 87.69 67 LYS A N 1
ATOM 525 C CA . LYS A 1 67 ? -5.144 -12.466 6.638 1.00 87.69 67 LYS A CA 1
ATOM 526 C C . LYS A 1 67 ? -4.401 -11.200 6.184 1.00 87.69 67 LYS A C 1
ATOM 528 O O . LYS A 1 67 ? -3.788 -10.531 7.008 1.00 87.69 67 LYS A O 1
ATOM 533 N N . ARG A 1 68 ? -4.510 -10.816 4.907 1.00 86.06 68 ARG A N 1
ATOM 534 C CA . ARG A 1 68 ? -3.933 -9.571 4.360 1.00 86.06 68 ARG A CA 1
ATOM 535 C C . ARG A 1 68 ? -4.446 -8.297 5.056 1.00 86.06 68 ARG A C 1
ATOM 537 O O . ARG A 1 68 ? -3.690 -7.356 5.258 1.00 86.06 68 ARG A O 1
ATOM 544 N N . GLN A 1 69 ? -5.698 -8.297 5.515 1.00 89.44 69 GLN A N 1
ATOM 545 C CA . GLN A 1 69 ? -6.276 -7.193 6.284 1.00 89.44 69 GLN A CA 1
ATOM 546 C C . GLN A 1 69 ? -5.658 -7.094 7.684 1.00 89.44 69 GLN A C 1
ATOM 548 O O . GLN A 1 69 ? -5.418 -5.999 8.184 1.00 89.44 69 GLN A O 1
ATOM 553 N N . VAL A 1 70 ? -5.343 -8.245 8.285 1.00 93.06 70 VAL A N 1
ATOM 554 C CA . VAL A 1 70 ? -4.628 -8.333 9.563 1.00 93.06 70 VAL A CA 1
ATOM 555 C C . VAL A 1 70 ? -3.194 -7.811 9.407 1.00 93.06 70 VAL A C 1
ATOM 557 O O . VAL A 1 70 ? -2.706 -7.105 10.287 1.00 93.06 70 VAL A O 1
ATOM 560 N N . VAL A 1 71 ? -2.534 -8.097 8.277 1.00 95.62 71 VAL A N 1
ATOM 561 C CA . VAL A 1 71 ? -1.223 -7.518 7.919 1.00 95.62 71 VAL A CA 1
ATOM 562 C C . VAL A 1 71 ? -1.318 -6.001 7.774 1.00 95.62 71 VAL A C 1
ATOM 564 O O . VAL A 1 71 ? -0.546 -5.299 8.418 1.00 95.62 71 VAL A O 1
ATOM 567 N N . GLU A 1 72 ? -2.293 -5.489 7.016 1.00 96.12 72 GLU A N 1
ATOM 568 C CA . GLU A 1 72 ? -2.508 -4.045 6.857 1.00 96.12 72 GLU A CA 1
ATOM 569 C C . GLU A 1 72 ? -2.736 -3.363 8.212 1.00 96.12 72 GLU A C 1
ATOM 571 O O . GLU A 1 72 ? -2.050 -2.397 8.543 1.00 96.12 72 GLU A O 1
ATOM 576 N N . ALA A 1 73 ? -3.641 -3.898 9.037 1.00 95.50 73 ALA A N 1
ATOM 577 C CA . ALA A 1 73 ? -3.911 -3.377 10.372 1.00 95.50 73 ALA A CA 1
ATOM 578 C C . ALA A 1 73 ? -2.639 -3.339 11.235 1.00 95.50 73 ALA A C 1
ATOM 580 O O . ALA A 1 73 ? -2.357 -2.330 11.882 1.00 95.50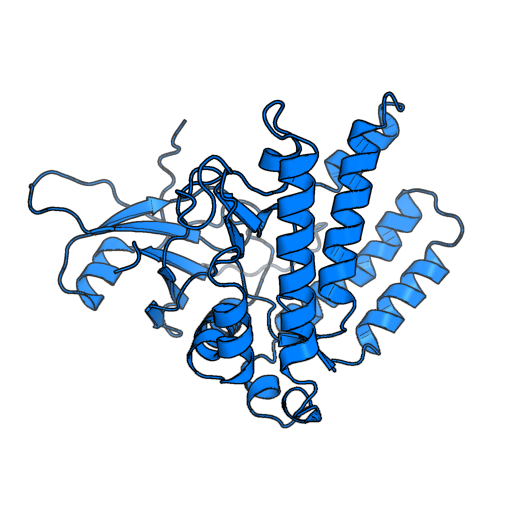 73 ALA A O 1
ATOM 581 N N . ARG A 1 74 ? -1.835 -4.410 11.214 1.00 97.75 74 ARG A N 1
ATOM 582 C CA . ARG A 1 74 ? -0.569 -4.488 11.957 1.00 97.75 74 ARG A CA 1
ATOM 583 C C . ARG A 1 74 ? 0.480 -3.517 11.419 1.00 97.75 74 ARG A C 1
ATOM 585 O O . ARG A 1 74 ? 1.140 -2.872 12.224 1.00 97.75 74 ARG A O 1
ATOM 592 N N . ALA A 1 75 ? 0.600 -3.347 10.105 1.00 97.94 75 ALA A N 1
ATOM 593 C CA . ALA A 1 75 ? 1.510 -2.377 9.501 1.00 97.94 75 ALA A CA 1
ATOM 594 C C . ALA A 1 75 ? 1.135 -0.935 9.888 1.00 97.94 75 ALA A C 1
ATOM 596 O O . ALA A 1 75 ? 1.980 -0.189 10.383 1.00 97.94 75 ALA A O 1
ATOM 597 N N . LEU A 1 76 ? -0.146 -0.566 9.764 1.00 97.44 76 LEU A N 1
ATOM 598 C CA . LEU A 1 76 ? -0.649 0.751 10.174 1.00 97.44 76 LEU A CA 1
ATOM 599 C C . LEU A 1 76 ? -0.531 0.988 11.693 1.00 97.44 76 LEU A C 1
ATOM 601 O O . LEU A 1 76 ? -0.326 2.123 12.121 1.00 97.44 76 LEU A O 1
ATOM 605 N N . TYR A 1 77 ? -0.632 -0.063 12.514 1.00 97.69 77 TYR A N 1
ATOM 606 C CA . TYR A 1 77 ? -0.358 0.009 13.952 1.00 97.69 77 TYR A CA 1
ATOM 607 C C . TYR A 1 77 ? 1.134 0.227 14.249 1.00 97.69 77 TYR A C 1
ATOM 609 O O . TYR A 1 77 ? 1.473 1.089 15.059 1.00 97.69 77 TYR A O 1
ATOM 617 N N . LEU A 1 78 ? 2.030 -0.508 13.581 1.00 97.81 78 LEU A N 1
ATOM 618 C CA . LEU A 1 78 ? 3.480 -0.384 13.761 1.00 97.81 78 LEU A CA 1
ATOM 619 C C . LEU A 1 78 ? 3.974 1.025 13.417 1.00 97.81 78 LEU A C 1
ATOM 621 O O . LEU A 1 78 ? 4.758 1.580 14.172 1.00 97.81 78 LEU A O 1
ATOM 625 N N . PHE A 1 79 ? 3.427 1.670 12.386 1.00 97.56 79 PHE A N 1
ATOM 626 C CA . PHE A 1 79 ? 3.710 3.080 12.082 1.00 97.56 79 PHE A CA 1
ATOM 627 C C . PHE A 1 79 ? 3.392 4.081 13.211 1.00 97.56 79 PHE A C 1
ATOM 629 O O . PHE A 1 79 ? 3.855 5.218 13.154 1.00 97.56 79 PHE A O 1
ATOM 636 N N . LYS A 1 80 ? 2.609 3.680 14.221 1.00 95.94 80 LYS A N 1
ATOM 637 C CA . LYS A 1 80 ? 2.304 4.468 15.427 1.00 95.94 80 LYS A CA 1
ATOM 638 C C . LYS A 1 80 ? 3.018 3.950 16.684 1.00 95.94 80 LYS A C 1
ATOM 640 O O . LYS A 1 80 ? 3.240 4.723 17.611 1.00 95.94 80 LYS A O 1
ATOM 645 N N . ALA A 1 81 ? 3.291 2.648 16.758 1.00 97.12 81 ALA A N 1
ATOM 646 C CA . ALA A 1 81 ? 3.761 1.974 17.971 1.00 97.12 81 ALA A CA 1
ATOM 647 C C . ALA A 1 81 ? 5.252 1.594 17.947 1.00 97.12 81 ALA A C 1
ATOM 649 O O . ALA A 1 81 ? 5.852 1.443 19.009 1.00 97.12 81 ALA A O 1
ATOM 650 N N . ASP A 1 82 ? 5.846 1.432 16.764 1.00 97.50 82 ASP A N 1
ATOM 651 C CA . ASP A 1 82 ? 7.263 1.127 16.588 1.00 97.50 82 ASP A CA 1
ATOM 652 C C . ASP A 1 82 ? 8.069 2.423 16.368 1.00 97.50 82 ASP A C 1
ATOM 654 O O . ASP A 1 82 ? 7.774 3.172 15.429 1.00 97.50 82 ASP A O 1
ATOM 658 N N . PRO A 1 83 ? 9.099 2.710 17.190 1.00 97.44 83 PRO A N 1
ATOM 659 C CA . PRO A 1 83 ? 9.865 3.948 17.073 1.00 97.44 83 PRO A CA 1
ATOM 660 C C . PRO A 1 83 ? 10.548 4.137 15.716 1.00 97.44 83 PRO A C 1
ATOM 662 O O . PRO A 1 83 ? 10.644 5.269 15.247 1.00 97.44 83 PRO A O 1
ATOM 665 N N . GLN A 1 84 ? 11.003 3.060 15.063 1.00 97.81 84 GLN A N 1
ATOM 666 C CA . GLN A 1 84 ? 11.709 3.182 13.787 1.00 97.81 84 GLN A CA 1
ATOM 667 C C . GLN A 1 84 ? 10.756 3.656 12.687 1.00 97.81 84 GLN A C 1
ATOM 669 O O . GLN A 1 84 ? 11.057 4.610 11.969 1.00 97.81 84 GLN A O 1
ATOM 674 N N . LEU A 1 85 ? 9.568 3.053 12.596 1.00 97.75 85 LEU A N 1
ATOM 675 C CA . LEU A 1 85 ? 8.562 3.445 11.607 1.00 97.75 85 LEU A CA 1
ATOM 676 C C . LEU A 1 85 ? 7.874 4.781 11.937 1.00 97.75 85 LEU A C 1
ATOM 678 O O . LEU A 1 85 ? 7.578 5.537 11.007 1.00 97.75 85 LEU A O 1
ATOM 682 N N . SER A 1 86 ? 7.694 5.128 13.219 1.00 97.81 86 SER A N 1
ATOM 683 C CA . SER A 1 86 ? 7.217 6.468 13.613 1.00 97.81 86 SER A CA 1
ATOM 684 C C . SER A 1 86 ? 8.186 7.556 13.136 1.00 97.81 86 SER A C 1
ATOM 686 O O . SER A 1 86 ? 7.775 8.488 12.442 1.00 97.81 86 SER A O 1
ATOM 688 N N . ASN A 1 87 ? 9.494 7.377 13.367 1.00 98.06 87 ASN A N 1
ATOM 689 C CA . ASN A 1 87 ? 10.538 8.300 12.903 1.00 98.06 87 ASN A CA 1
ATOM 690 C C . ASN A 1 87 ? 10.524 8.493 11.369 1.00 98.06 87 ASN A C 1
ATOM 692 O O . ASN A 1 87 ? 10.740 9.606 10.872 1.00 98.06 87 ASN A O 1
ATOM 696 N N . VAL A 1 88 ? 10.237 7.436 10.595 1.00 98.00 88 VAL A N 1
ATOM 697 C CA . VAL A 1 88 ? 10.091 7.5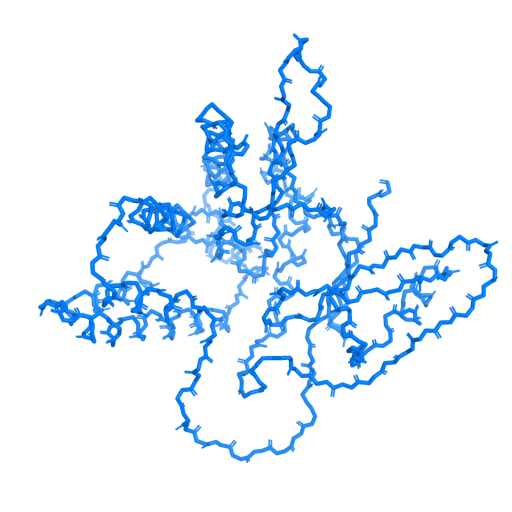21 9.128 1.00 98.00 88 VAL A CA 1
ATOM 698 C C . VAL A 1 88 ? 8.899 8.397 8.726 1.00 98.00 88 VAL A C 1
ATOM 700 O O . VAL A 1 88 ? 9.022 9.196 7.793 1.00 98.00 88 VAL A O 1
ATOM 703 N N . LEU A 1 89 ? 7.760 8.306 9.419 1.00 96.31 89 LEU A N 1
ATOM 704 C CA . LEU A 1 89 ? 6.614 9.179 9.141 1.00 96.31 89 LEU A CA 1
ATOM 705 C C . LEU A 1 89 ? 6.839 10.610 9.624 1.00 96.31 89 LEU A C 1
ATOM 707 O O . LEU A 1 89 ? 6.561 11.546 8.878 1.00 96.31 89 LEU A O 1
ATOM 711 N N . GLU A 1 90 ? 7.374 10.806 10.825 1.00 96.56 90 GLU A N 1
ATOM 712 C CA . GLU A 1 90 ? 7.629 12.133 11.397 1.00 96.56 90 GLU A CA 1
ATOM 713 C C . GLU A 1 90 ? 8.583 12.951 10.517 1.00 96.56 90 GLU A C 1
ATOM 715 O O . GLU A 1 90 ? 8.280 14.093 10.157 1.00 96.56 90 GLU A O 1
ATOM 720 N N . SER A 1 91 ? 9.671 12.333 10.046 1.00 96.38 91 SER A N 1
ATOM 721 C CA . SER A 1 91 ? 10.623 12.954 9.111 1.00 96.38 91 SER A CA 1
ATOM 722 C C . SER A 1 91 ? 10.042 13.251 7.716 1.00 96.38 91 SER A C 1
ATOM 724 O O . SER A 1 91 ? 10.630 14.026 6.955 1.00 96.38 91 SER A O 1
ATOM 726 N N . ASN A 1 92 ? 8.874 12.695 7.363 1.00 96.19 92 ASN A N 1
ATOM 727 C CA . ASN A 1 92 ? 8.241 12.869 6.048 1.00 96.19 92 ASN A CA 1
ATOM 728 C C . ASN A 1 92 ? 6.809 13.436 6.085 1.00 96.19 92 ASN A C 1
ATOM 730 O O . ASN A 1 92 ? 6.239 13.672 5.022 1.00 96.19 92 ASN A O 1
ATOM 734 N N . THR A 1 93 ? 6.269 13.778 7.259 1.00 92.06 93 THR A N 1
ATOM 735 C CA . THR A 1 93 ? 4.867 14.200 7.499 1.00 92.06 93 THR A CA 1
ATOM 736 C C . THR A 1 93 ? 4.372 15.374 6.633 1.00 92.06 93 THR A C 1
ATOM 738 O O . THR A 1 93 ? 3.179 15.534 6.369 1.00 92.06 93 THR A O 1
ATOM 741 N N . ARG A 1 94 ? 5.298 16.209 6.139 1.00 91.62 94 ARG A N 1
ATOM 742 C CA . ARG A 1 94 ? 4.993 17.342 5.246 1.00 91.62 94 ARG A CA 1
ATOM 743 C C . ARG A 1 94 ? 4.740 16.943 3.787 1.00 91.62 94 ARG A C 1
ATOM 745 O O . ARG A 1 94 ? 4.157 17.743 3.066 1.00 91.62 94 ARG A O 1
ATOM 752 N N . VAL A 1 95 ? 5.198 15.765 3.356 1.00 94.69 95 VAL A N 1
ATOM 753 C CA . VAL A 1 95 ? 5.181 15.316 1.947 1.00 94.69 95 VAL A CA 1
ATOM 754 C C . VAL A 1 95 ? 4.615 13.908 1.747 1.00 94.69 95 VAL A C 1
ATOM 756 O O . VAL A 1 95 ? 4.184 13.598 0.642 1.00 94.69 95 VAL A O 1
ATOM 759 N N . ILE A 1 96 ? 4.563 13.077 2.793 1.00 96.81 96 ILE A N 1
ATOM 760 C CA . ILE A 1 96 ? 3.913 11.761 2.801 1.00 96.81 96 ILE A CA 1
ATOM 761 C C . ILE A 1 96 ? 2.807 11.740 3.853 1.00 96.81 96 ILE A C 1
ATOM 763 O O . ILE A 1 96 ? 2.980 12.246 4.963 1.00 96.81 96 ILE A O 1
ATOM 767 N N . ARG A 1 97 ? 1.693 11.084 3.526 1.00 96.75 97 ARG A N 1
ATOM 768 C CA . ARG A 1 97 ? 0.694 10.605 4.487 1.00 96.75 97 ARG A CA 1
ATOM 769 C C . ARG A 1 97 ? 0.363 9.142 4.216 1.00 96.75 97 ARG A C 1
ATOM 771 O O . ARG A 1 97 ? 0.394 8.697 3.071 1.00 96.75 97 ARG A O 1
ATOM 778 N N . ILE A 1 98 ? -0.009 8.424 5.265 1.00 97.69 98 ILE A N 1
ATOM 779 C CA . ILE A 1 98 ? -0.599 7.085 5.188 1.00 97.69 98 ILE A CA 1
ATOM 780 C C . ILE A 1 98 ? -1.903 7.075 6.003 1.00 97.69 98 ILE A C 1
ATOM 782 O O . ILE A 1 98 ? -2.100 7.989 6.815 1.00 97.69 98 ILE A O 1
ATOM 786 N N . PRO A 1 99 ? -2.803 6.095 5.814 1.00 95.69 99 PRO A N 1
ATOM 787 C CA . PRO A 1 99 ? -3.978 5.945 6.661 1.00 95.69 99 PRO A CA 1
ATOM 788 C C . PRO A 1 99 ? -3.559 5.666 8.106 1.00 95.69 99 PRO A C 1
ATOM 790 O O . PRO A 1 99 ? -2.648 4.885 8.366 1.00 95.69 99 PRO A O 1
ATOM 793 N N . SER A 1 100 ? -4.240 6.269 9.070 1.00 94.50 100 SER A N 1
ATOM 794 C CA . SER A 1 100 ? -4.116 5.896 10.479 1.00 94.50 100 SER A CA 1
ATOM 795 C C . SER A 1 100 ? -5.045 4.722 10.761 1.00 94.50 100 SER A C 1
ATOM 797 O O . SER A 1 100 ? -6.209 4.772 10.366 1.00 94.50 100 SER A O 1
ATOM 799 N N . LEU A 1 101 ? -4.578 3.694 11.473 1.00 95.31 101 LEU A N 1
ATOM 800 C CA . LEU A 1 101 ? -5.474 2.664 12.003 1.00 95.31 101 LEU A CA 1
ATOM 801 C C . LEU A 1 101 ? -6.415 3.285 13.046 1.00 95.31 101 LEU A C 1
ATOM 803 O O . LEU A 1 101 ? -5.945 3.894 14.009 1.00 95.31 101 LEU A O 1
ATOM 807 N N . LEU A 1 102 ? -7.725 3.096 12.872 1.00 90.25 102 LEU A N 1
ATOM 808 C CA . LEU A 1 102 ? -8.752 3.542 13.820 1.00 90.25 102 LEU A CA 1
ATOM 809 C C . LEU A 1 102 ? -9.379 2.354 14.560 1.00 90.25 102 LEU A C 1
ATOM 811 O O . LEU A 1 102 ? -9.514 2.394 15.780 1.00 90.25 102 LEU A O 1
ATOM 815 N N . HIS A 1 103 ? -9.718 1.281 13.840 1.00 91.38 103 HIS A N 1
ATOM 816 C CA . HIS A 1 103 ? -10.249 0.041 14.410 1.00 91.38 103 HIS A CA 1
ATOM 817 C C . HIS A 1 103 ? -9.968 -1.152 13.484 1.00 91.38 103 HIS A C 1
ATOM 819 O O . HIS A 1 103 ? -9.902 -0.993 12.266 1.00 91.38 103 HIS A O 1
ATOM 825 N N . HIS A 1 104 ? -9.824 -2.352 14.045 1.00 92.56 104 HIS A N 1
ATOM 826 C CA . HIS A 1 104 ? -9.726 -3.599 13.288 1.00 92.56 104 HIS A CA 1
ATOM 827 C C . HIS A 1 104 ? -10.464 -4.712 14.034 1.00 92.56 104 HIS A C 1
ATOM 829 O O . HIS A 1 104 ? -10.153 -5.000 15.189 1.00 92.56 104 HIS A O 1
ATOM 835 N N . ASP A 1 105 ? -11.411 -5.335 13.343 1.00 89.25 105 ASP A N 1
ATOM 836 C CA . ASP A 1 105 ? -12.227 -6.447 13.815 1.00 89.25 105 ASP A CA 1
ATOM 837 C C . ASP A 1 105 ? -11.925 -7.668 12.947 1.00 89.25 105 ASP A C 1
ATOM 839 O O . ASP A 1 105 ? -12.423 -7.819 11.828 1.00 89.25 105 ASP A O 1
ATOM 843 N N . GLU A 1 106 ? -11.067 -8.540 13.474 1.00 89.00 106 GLU A N 1
ATOM 844 C CA . GLU A 1 106 ? -10.620 -9.753 12.788 1.00 89.00 106 GLU A CA 1
ATOM 845 C C . GLU A 1 106 ? -11.756 -10.781 12.618 1.00 89.00 106 GLU A C 1
ATOM 847 O O . GLU A 1 106 ? -11.719 -11.588 11.687 1.00 89.00 106 GLU A O 1
ATOM 852 N N . ALA A 1 107 ? -12.790 -10.734 13.471 1.00 88.00 107 ALA A N 1
ATOM 853 C CA . ALA A 1 107 ? -13.908 -11.676 13.459 1.00 88.00 107 ALA A CA 1
ATOM 854 C C . ALA A 1 107 ? -14.972 -11.325 12.404 1.00 88.00 107 ALA A C 1
ATOM 856 O O . ALA A 1 107 ? -15.550 -12.229 11.795 1.00 88.00 107 ALA A O 1
ATOM 857 N N . GLN A 1 108 ? -15.212 -10.029 12.171 1.00 84.12 108 GLN A N 1
ATOM 858 C CA . GLN A 1 108 ? -16.062 -9.530 11.079 1.00 84.12 108 GLN A CA 1
ATOM 859 C C . GLN A 1 108 ? -15.281 -9.244 9.787 1.00 84.12 108 GLN A C 1
ATOM 861 O O . GLN A 1 108 ? -15.889 -9.045 8.736 1.00 84.12 108 GLN A O 1
ATOM 866 N N . HIS A 1 109 ? -13.946 -9.265 9.841 1.00 87.50 109 HIS A N 1
ATOM 867 C CA . HIS A 1 109 ? -13.050 -8.888 8.743 1.00 87.50 109 HIS A CA 1
ATOM 868 C C . HIS A 1 109 ? -13.265 -7.431 8.297 1.00 87.50 109 HIS A C 1
ATOM 870 O O . HIS A 1 109 ? -13.372 -7.122 7.101 1.00 87.50 109 HIS A O 1
ATOM 876 N N . VAL A 1 110 ? -13.340 -6.527 9.282 1.00 87.38 110 VAL A N 1
ATOM 877 C CA . VAL A 1 110 ? -13.520 -5.083 9.086 1.00 87.38 110 VAL A CA 1
ATOM 878 C C . VAL A 1 110 ? -12.262 -4.331 9.509 1.00 87.38 110 VAL A C 1
ATOM 880 O O . VAL A 1 110 ? -11.744 -4.506 10.611 1.00 87.38 110 VAL A O 1
ATOM 883 N N . LEU A 1 111 ? -11.789 -3.444 8.636 1.00 90.12 111 LEU A N 1
ATOM 884 C CA . LEU A 1 111 ? -10.690 -2.525 8.907 1.00 90.12 111 LEU A CA 1
ATOM 885 C C . LEU A 1 111 ? -11.181 -1.095 8.735 1.00 90.12 111 LEU A C 1
ATOM 887 O O . LEU A 1 111 ? -11.598 -0.708 7.644 1.00 90.12 111 LEU A O 1
ATOM 891 N N . VAL A 1 112 ? -11.084 -0.312 9.801 1.00 90.75 112 VAL A N 1
ATOM 892 C CA . VAL A 1 112 ? -11.443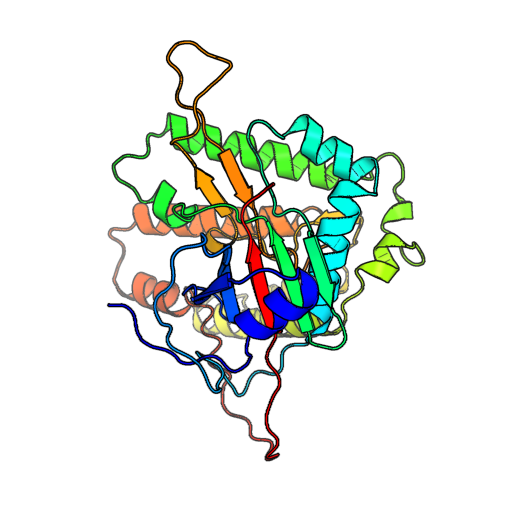 1.102 9.834 1.00 90.75 112 VAL A CA 1
ATOM 893 C C . VAL A 1 112 ? -10.158 1.920 9.918 1.00 90.75 112 VAL A C 1
ATOM 895 O O . VAL A 1 112 ? -9.365 1.770 10.852 1.00 90.75 112 VAL A O 1
ATOM 898 N N . GLN A 1 113 ? -9.942 2.785 8.934 1.00 94.44 113 GLN A N 1
ATOM 899 C CA . GLN A 1 113 ? -8.746 3.617 8.813 1.00 94.44 113 GLN A CA 1
ATOM 900 C C . GLN A 1 113 ? -9.114 5.060 8.447 1.00 94.44 113 GLN A C 1
ATOM 902 O O . GLN A 1 113 ? -10.237 5.326 8.012 1.00 94.44 113 GLN A O 1
ATOM 907 N N . SER A 1 114 ? -8.188 6.003 8.636 1.00 91.88 114 SER A N 1
ATOM 908 C CA . SER A 1 114 ? -8.437 7.391 8.242 1.00 91.88 114 SER A CA 1
ATOM 909 C C . SER A 1 114 ? -8.470 7.562 6.720 1.00 91.88 114 SER A C 1
ATOM 911 O O . SER A 1 114 ? -7.737 6.923 5.964 1.00 91.88 114 SER A O 1
ATOM 913 N N . ASP A 1 115 ? -9.358 8.438 6.269 1.00 89.81 115 ASP A N 1
ATOM 914 C CA . ASP A 1 115 ? -9.571 8.775 4.876 1.00 89.81 115 ASP A CA 1
ATOM 915 C C . ASP A 1 115 ? -8.479 9.727 4.382 1.00 89.81 115 ASP A C 1
ATOM 917 O O . ASP A 1 115 ? -8.253 10.807 4.932 1.00 89.81 115 ASP A O 1
ATOM 921 N N . LEU A 1 116 ? -7.822 9.335 3.294 1.00 89.81 116 LEU A N 1
ATOM 922 C CA . LEU A 1 116 ? -6.802 10.140 2.626 1.00 89.81 116 LEU A CA 1
ATOM 923 C C . LEU A 1 116 ? -7.404 11.241 1.734 1.00 89.81 116 LEU A C 1
ATOM 925 O O . LEU A 1 116 ? -6.671 12.123 1.276 1.00 89.81 116 LEU A O 1
ATOM 929 N N . GLY A 1 117 ? -8.722 11.224 1.517 1.00 89.81 117 GLY A N 1
ATOM 930 C CA . GLY A 1 117 ? -9.460 12.185 0.703 1.00 89.81 117 GLY A CA 1
ATOM 931 C C . GLY A 1 117 ? -9.738 11.676 -0.713 1.00 89.81 117 GLY A C 1
ATOM 932 O O . GLY A 1 117 ? -9.676 10.481 -1.003 1.00 89.81 117 GLY A O 1
ATOM 933 N N . SER A 1 118 ? -10.098 12.582 -1.620 1.00 90.50 118 SER A N 1
ATOM 934 C CA . SER A 1 118 ? -10.397 12.255 -3.019 1.00 90.50 118 SER A CA 1
ATOM 935 C C . SER A 1 118 ? -9.381 12.935 -3.928 1.00 90.50 118 SER A C 1
ATOM 937 O O . SER A 1 118 ? -9.537 14.105 -4.263 1.00 90.50 118 SER A O 1
ATOM 939 N N . HIS A 1 119 ? -8.346 12.194 -4.315 1.00 94.12 119 HIS A N 1
ATOM 940 C CA . HIS A 1 119 ? -7.183 12.706 -5.039 1.00 94.12 119 HIS A CA 1
ATOM 941 C C . HIS A 1 119 ? -6.882 11.832 -6.265 1.00 94.12 119 HIS A C 1
ATOM 943 O O . HIS A 1 119 ? -7.194 10.638 -6.235 1.00 94.12 119 HIS A O 1
ATOM 949 N N . PRO A 1 120 ? -6.293 12.387 -7.341 1.00 95.31 120 PRO A N 1
ATOM 950 C CA . PRO A 1 120 ? -5.817 11.583 -8.461 1.00 95.31 120 PRO A CA 1
ATOM 951 C C . PRO A 1 120 ? -4.763 10.577 -7.986 1.00 95.31 120 PRO A C 1
ATOM 953 O O . PRO A 1 120 ? -3.928 10.893 -7.135 1.00 95.31 120 PRO A O 1
ATOM 956 N N . SER A 1 121 ? -4.784 9.376 -8.558 1.00 94.62 121 SER A N 1
ATOM 957 C CA . SER A 1 121 ? -3.680 8.420 -8.463 1.00 94.62 121 SER A CA 1
ATOM 958 C C . SER A 1 121 ? -2.425 8.972 -9.149 1.00 94.62 121 SER A C 1
ATOM 960 O O . SER A 1 121 ? -2.504 9.902 -9.958 1.00 94.62 121 SER A O 1
ATOM 962 N N . LEU A 1 122 ? -1.248 8.431 -8.828 1.00 94.81 122 LEU A N 1
ATOM 963 C CA . LEU A 1 122 ? 0.022 8.962 -9.328 1.00 94.81 122 LEU A CA 1
ATOM 964 C C . LEU A 1 122 ? 0.126 8.883 -10.861 1.00 94.81 122 LEU A C 1
ATOM 966 O O . LEU A 1 122 ? 0.675 9.793 -11.475 1.00 94.81 122 LEU A O 1
ATOM 970 N N . ASP A 1 123 ? -0.459 7.864 -11.494 1.00 92.44 123 ASP A N 1
ATOM 971 C CA . ASP A 1 123 ? -0.542 7.754 -12.954 1.00 92.44 123 ASP A CA 1
ATOM 972 C C . ASP A 1 123 ? -1.429 8.848 -13.555 1.00 92.44 123 ASP A C 1
ATOM 974 O O . ASP A 1 123 ? -1.020 9.504 -14.511 1.00 92.44 123 ASP A O 1
ATOM 978 N N . ALA A 1 124 ? -2.607 9.095 -12.976 1.00 92.62 124 ALA A N 1
ATOM 979 C CA . ALA A 1 124 ? -3.525 10.139 -13.425 1.00 92.62 124 ALA A CA 1
ATOM 980 C C . ALA A 1 124 ? -2.927 11.542 -13.226 1.00 92.62 124 ALA A C 1
ATOM 982 O O . ALA A 1 124 ? -3.083 12.410 -14.084 1.00 92.62 124 ALA A O 1
ATOM 983 N N . TYR A 1 125 ? -2.194 11.745 -12.127 1.00 94.19 125 TYR A N 1
ATOM 984 C CA . TYR A 1 125 ? -1.441 12.967 -11.865 1.00 94.19 125 TYR A CA 1
ATOM 985 C C . TYR A 1 125 ? -0.328 13.178 -12.900 1.00 94.19 125 TYR A C 1
ATOM 987 O O . TYR A 1 125 ? -0.298 14.223 -13.547 1.00 94.19 125 TYR A O 1
ATOM 995 N N . LEU A 1 126 ? 0.553 12.193 -13.114 1.00 91.56 126 LEU A N 1
ATOM 996 C CA . LEU A 1 126 ? 1.648 12.296 -14.091 1.00 91.56 126 LEU A CA 1
ATOM 997 C C . LEU A 1 126 ? 1.140 12.440 -15.536 1.00 91.56 126 LEU A C 1
ATOM 999 O O . LEU A 1 126 ? 1.765 13.134 -16.331 1.00 91.56 126 LEU A O 1
ATOM 1003 N N . SER A 1 127 ? -0.023 11.860 -15.848 1.00 89.69 127 SER A N 1
ATOM 1004 C CA . SER A 1 127 ? -0.688 11.982 -17.154 1.00 89.69 127 SER A CA 1
ATOM 1005 C C . SER A 1 127 ? -1.368 13.338 -17.389 1.00 89.69 127 SER A C 1
ATOM 1007 O O . SER A 1 127 ? -1.795 13.616 -18.512 1.00 89.69 127 SER A O 1
ATOM 1009 N N . SER A 1 128 ? -1.548 14.163 -16.350 1.00 92.06 128 SER A N 1
ATOM 1010 C CA . SER A 1 128 ? -2.308 15.410 -16.458 1.00 92.06 128 SER A CA 1
ATOM 1011 C C . SER A 1 128 ? -1.529 16.485 -17.229 1.00 92.06 128 SER A C 1
ATOM 1013 O O . SER A 1 128 ? -0.399 16.795 -16.849 1.00 92.06 128 SER A O 1
ATOM 1015 N N . PRO A 1 129 ? -2.141 17.177 -18.213 1.00 89.81 129 PRO A N 1
ATOM 1016 C CA . PRO A 1 129 ? -1.532 18.339 -18.871 1.00 89.81 129 PRO A CA 1
ATOM 1017 C C . PRO A 1 129 ? -1.175 19.496 -17.921 1.00 89.81 129 PRO A C 1
ATOM 1019 O O . PRO A 1 129 ? -0.414 20.385 -18.293 1.00 89.81 129 PRO A O 1
ATOM 1022 N N . THR A 1 130 ? -1.731 19.516 -16.704 1.00 90.94 130 THR A N 1
ATOM 1023 C CA . THR A 1 130 ? -1.412 20.512 -15.667 1.00 90.94 130 THR A CA 1
ATOM 1024 C C . THR A 1 130 ? -0.162 20.172 -14.850 1.00 90.94 130 THR A C 1
ATOM 1026 O O . THR A 1 130 ? 0.299 21.012 -14.070 1.00 90.94 130 THR A O 1
ATOM 1029 N N . THR A 1 131 ? 0.387 18.964 -15.002 1.00 88.81 131 THR A N 1
ATOM 1030 C CA . THR A 1 131 ? 1.549 18.495 -14.247 1.00 88.81 131 THR A CA 1
ATOM 1031 C C . THR A 1 131 ? 2.833 18.966 -14.910 1.00 88.81 131 THR A C 1
ATOM 1033 O O . THR A 1 131 ? 3.170 18.603 -16.032 1.00 88.81 131 THR A 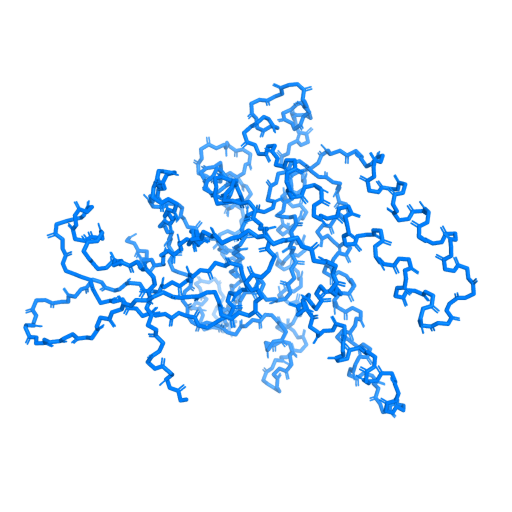O 1
ATOM 1036 N N . THR A 1 132 ? 3.570 19.807 -14.191 1.00 88.69 132 THR A N 1
ATOM 1037 C CA . THR A 1 132 ? 4.846 20.362 -14.653 1.00 88.69 132 THR A CA 1
ATOM 1038 C C . THR A 1 132 ? 5.999 19.399 -14.374 1.00 88.69 132 THR A C 1
ATOM 1040 O O . THR A 1 132 ? 5.961 18.646 -13.400 1.00 88.69 132 THR A O 1
ATOM 1043 N N . ALA A 1 133 ? 7.085 19.488 -15.147 1.00 87.75 133 ALA A N 1
ATOM 1044 C CA . ALA A 1 133 ? 8.306 18.721 -14.876 1.00 87.75 133 ALA A CA 1
ATOM 1045 C C . ALA A 1 133 ? 8.841 18.944 -13.445 1.00 87.75 133 ALA A C 1
ATOM 1047 O O . ALA A 1 133 ? 9.263 17.995 -12.789 1.00 87.75 133 ALA A O 1
ATOM 1048 N N . TYR A 1 134 ? 8.753 20.177 -12.927 1.00 86.94 134 TYR A N 1
ATOM 1049 C CA . TYR A 1 134 ? 9.119 20.501 -11.544 1.00 86.94 134 TYR A CA 1
ATOM 1050 C C . TYR A 1 134 ? 8.247 19.761 -10.518 1.00 86.94 134 TYR A C 1
ATOM 1052 O O . TYR A 1 134 ? 8.766 19.168 -9.574 1.00 86.94 134 TYR A O 1
ATOM 1060 N N . SER A 1 135 ? 6.924 19.754 -10.705 1.00 89.12 135 SER A N 1
ATOM 1061 C CA . SER A 1 135 ? 6.002 19.112 -9.763 1.00 89.12 135 SER A CA 1
ATOM 1062 C C . SER A 1 135 ? 6.071 17.579 -9.821 1.00 89.12 135 SER A C 1
ATOM 1064 O O . SER A 1 135 ? 6.006 16.927 -8.779 1.00 89.12 135 SER A O 1
ATOM 1066 N N . ALA A 1 136 ? 6.320 17.000 -11.000 1.00 91.44 136 ALA A N 1
ATOM 1067 C CA . ALA A 1 136 ? 6.637 15.578 -11.149 1.00 91.44 136 ALA A CA 1
ATOM 1068 C C . ALA A 1 136 ? 7.973 15.207 -10.471 1.00 91.44 136 ALA A C 1
ATOM 1070 O O . ALA A 1 136 ? 8.044 14.211 -9.751 1.00 91.44 136 ALA A O 1
ATOM 1071 N N . ALA A 1 137 ? 9.015 16.034 -10.623 1.00 90.81 137 ALA A N 1
ATOM 1072 C CA . ALA A 1 137 ? 10.293 15.842 -9.936 1.00 90.81 137 ALA A CA 1
ATOM 1073 C C . ALA A 1 137 ? 10.157 15.953 -8.405 1.00 90.81 137 ALA A C 1
ATOM 1075 O O . ALA A 1 137 ? 10.767 15.168 -7.680 1.00 90.81 137 ALA A O 1
ATOM 1076 N N . LEU A 1 138 ? 9.317 16.866 -7.901 1.00 90.88 138 LEU A N 1
ATOM 1077 C CA . LEU A 1 138 ? 9.016 16.998 -6.471 1.00 90.88 138 LEU A CA 1
ATOM 1078 C C . LEU A 1 138 ? 8.295 15.761 -5.908 1.00 90.88 138 LEU A C 1
ATOM 1080 O O . LEU A 1 138 ? 8.627 15.311 -4.808 1.00 90.88 138 LEU A O 1
ATOM 1084 N N . ALA A 1 139 ? 7.355 15.183 -6.664 1.00 93.31 139 ALA A N 1
ATOM 1085 C CA . ALA A 1 139 ? 6.716 13.913 -6.317 1.00 93.31 139 ALA A CA 1
ATOM 1086 C C . ALA A 1 139 ? 7.744 12.768 -6.275 1.00 93.31 139 ALA A C 1
ATOM 1088 O O . ALA A 1 139 ? 7.845 12.070 -5.267 1.00 93.31 139 ALA A O 1
ATOM 1089 N N . GLY A 1 140 ? 8.567 12.628 -7.322 1.00 94.94 140 GLY A N 1
ATOM 1090 C CA . GLY A 1 140 ? 9.621 11.611 -7.395 1.00 94.94 140 GLY A CA 1
ATOM 1091 C C . GLY A 1 140 ? 10.651 11.722 -6.265 1.00 94.94 140 GLY A C 1
ATOM 1092 O O . GLY A 1 140 ? 10.982 10.718 -5.637 1.00 94.94 140 GLY A O 1
ATOM 1093 N N . HIS A 1 141 ? 11.101 12.939 -5.942 1.00 94.56 141 HIS A N 1
ATOM 1094 C CA . HIS A 1 141 ? 12.007 13.195 -4.820 1.00 94.56 141 HIS A CA 1
ATOM 1095 C C . HIS A 1 141 ? 11.372 12.825 -3.472 1.00 94.56 141 HIS A C 1
ATOM 1097 O O . HIS A 1 141 ? 11.998 12.136 -2.667 1.00 94.56 141 HIS A O 1
ATOM 1103 N N . SER A 1 142 ? 10.125 13.245 -3.234 1.00 95.31 142 SER A N 1
ATOM 1104 C CA . SER A 1 142 ? 9.400 12.953 -1.990 1.00 95.31 142 SER A CA 1
ATOM 1105 C C . SER A 1 142 ? 9.201 11.450 -1.780 1.00 95.31 142 SER A C 1
ATOM 1107 O O . SER A 1 142 ? 9.465 10.943 -0.690 1.00 95.31 142 SER A O 1
ATOM 1109 N N . LEU A 1 143 ? 8.804 10.729 -2.835 1.00 96.38 143 LEU A N 1
ATOM 1110 C CA . LEU A 1 143 ? 8.618 9.278 -2.806 1.00 96.38 143 LEU A CA 1
ATOM 1111 C C . LEU A 1 143 ? 9.946 8.535 -2.615 1.00 96.38 143 LEU A C 1
ATOM 1113 O O . LEU A 1 143 ? 10.046 7.674 -1.745 1.00 96.38 143 LEU A O 1
ATOM 1117 N N . GLY A 1 144 ? 10.980 8.894 -3.381 1.00 96.56 144 GLY A N 1
ATOM 1118 C CA . GLY A 1 144 ? 12.301 8.271 -3.282 1.00 96.56 144 GLY A CA 1
ATOM 1119 C C . GLY A 1 144 ? 12.933 8.455 -1.902 1.00 96.56 144 GLY A C 1
ATOM 1120 O O . GLY A 1 144 ? 13.459 7.500 -1.335 1.00 96.56 144 GLY A O 1
ATOM 1121 N N . ARG A 1 145 ? 12.813 9.654 -1.312 1.00 97.19 145 ARG A N 1
ATOM 1122 C CA . ARG A 1 145 ? 13.287 9.924 0.053 1.00 97.19 145 ARG A CA 1
ATOM 1123 C C . ARG A 1 145 ? 12.521 9.111 1.096 1.00 97.19 145 ARG A C 1
ATOM 1125 O O . ARG A 1 145 ? 13.137 8.577 2.012 1.00 97.19 145 ARG A O 1
ATOM 1132 N N . PHE A 1 146 ? 11.201 8.995 0.959 1.00 97.88 146 PHE A N 1
ATOM 1133 C CA . PHE A 1 146 ? 10.390 8.170 1.854 1.00 97.88 146 PHE A CA 1
ATOM 1134 C C . PHE A 1 146 ? 10.787 6.694 1.800 1.00 97.88 146 PHE A C 1
ATOM 1136 O O . PHE A 1 146 ? 11.020 6.102 2.848 1.00 97.88 146 PHE A O 1
ATOM 1143 N N . LEU A 1 147 ? 10.927 6.122 0.602 1.00 97.50 147 LEU A N 1
ATOM 1144 C CA . LEU A 1 147 ? 11.307 4.717 0.433 1.00 97.50 147 LEU A CA 1
ATOM 1145 C C . LEU A 1 147 ? 12.733 4.434 0.915 1.00 97.50 147 LEU A C 1
ATOM 1147 O O . LEU A 1 147 ? 12.975 3.376 1.487 1.00 97.50 147 LEU A O 1
ATOM 1151 N N . ALA A 1 148 ? 13.661 5.384 0.755 1.00 97.56 148 ALA A N 1
ATOM 1152 C CA . ALA A 1 148 ? 14.986 5.288 1.362 1.00 97.56 148 ALA A CA 1
ATOM 1153 C C . ALA A 1 148 ? 14.892 5.241 2.898 1.00 97.56 148 ALA A C 1
ATOM 1155 O O . ALA A 1 148 ? 15.409 4.311 3.510 1.00 97.56 148 ALA A O 1
ATOM 1156 N N . ASN A 1 149 ? 14.171 6.183 3.517 1.00 98.12 149 ASN A N 1
ATOM 1157 C CA . ASN A 1 149 ? 13.976 6.205 4.971 1.00 98.12 149 ASN A CA 1
ATOM 1158 C C . ASN A 1 149 ? 13.277 4.931 5.484 1.00 98.12 149 ASN A C 1
ATOM 1160 O O . ASN A 1 149 ? 13.673 4.397 6.514 1.00 98.12 149 ASN A O 1
ATOM 1164 N N . LEU A 1 150 ? 12.273 4.426 4.758 1.00 98.00 150 LEU A N 1
ATOM 1165 C CA . LEU A 1 150 ? 11.547 3.201 5.098 1.00 98.00 150 LEU A CA 1
ATOM 1166 C C . LEU A 1 150 ? 12.455 1.964 5.033 1.00 98.00 150 LEU A C 1
ATOM 1168 O O . LEU A 1 150 ? 12.458 1.158 5.962 1.00 98.00 150 LEU A O 1
ATOM 1172 N N . ASN A 1 151 ? 13.270 1.849 3.979 1.00 97.25 151 ASN A N 1
ATOM 1173 C CA . ASN A 1 151 ? 14.233 0.759 3.847 1.00 97.25 151 ASN A CA 1
ATOM 1174 C C . ASN A 1 151 ? 15.285 0.787 4.969 1.00 97.25 151 ASN A C 1
ATOM 1176 O O . ASN A 1 151 ? 15.597 -0.266 5.519 1.00 97.25 151 ASN A O 1
ATOM 1180 N N . HIS A 1 152 ? 15.784 1.975 5.329 1.00 97.62 152 HIS A N 1
ATOM 1181 C CA . HIS A 1 152 ? 16.813 2.169 6.359 1.00 97.62 152 HIS A CA 1
ATOM 1182 C C . HIS A 1 152 ? 16.283 2.185 7.806 1.00 97.62 152 HIS A C 1
ATOM 1184 O O . HIS A 1 152 ? 17.074 2.295 8.743 1.00 97.62 152 HIS A O 1
ATOM 1190 N N . ALA A 1 153 ? 14.966 2.059 8.022 1.00 97.88 153 ALA A N 1
ATOM 1191 C CA . ALA A 1 153 ? 14.346 2.167 9.348 1.00 97.88 153 ALA A CA 1
ATOM 1192 C C . ALA A 1 153 ? 14.968 1.212 10.387 1.00 97.88 153 ALA A C 1
ATOM 1194 O O . ALA A 1 153 ? 15.150 1.573 11.547 1.00 97.88 153 ALA A O 1
ATOM 1195 N N . TYR A 1 154 ? 15.344 0.003 9.963 1.00 97.38 154 TYR A N 1
ATOM 1196 C CA . TYR A 1 154 ? 15.861 -1.046 10.845 1.00 97.38 154 TYR A CA 1
ATOM 1197 C C . TYR A 1 154 ? 17.380 -1.273 10.729 1.00 97.38 154 TYR A C 1
ATOM 1199 O O . TYR A 1 154 ? 17.888 -2.221 11.321 1.00 97.38 154 TYR A O 1
ATOM 1207 N N . ASP A 1 155 ? 18.132 -0.391 10.057 1.00 96.31 155 ASP A N 1
ATOM 1208 C CA . ASP A 1 155 ? 19.598 -0.514 9.907 1.00 96.31 155 ASP A CA 1
ATOM 1209 C C . ASP A 1 155 ? 20.338 -0.565 11.256 1.00 96.31 155 ASP A C 1
ATOM 1211 O O . ASP A 1 155 ? 21.362 -1.232 11.391 1.00 96.31 155 ASP A O 1
ATOM 1215 N N . SER A 1 156 ? 19.806 0.119 12.275 1.00 95.62 156 SER A N 1
ATOM 1216 C CA . SER A 1 156 ? 20.355 0.118 13.641 1.00 95.62 156 SER A CA 1
ATOM 1217 C C . SER A 1 156 ? 20.024 -1.145 14.450 1.00 95.62 156 SER A C 1
ATOM 1219 O O . SER A 1 156 ? 20.611 -1.367 15.508 1.00 95.62 156 SER A O 1
ATOM 1221 N N . VAL A 1 157 ? 19.087 -1.968 13.968 1.00 94.94 157 VAL A N 1
ATOM 1222 C CA . VAL A 1 157 ? 18.524 -3.147 14.647 1.00 94.94 157 VAL A CA 1
ATOM 1223 C C . VAL A 1 157 ? 18.192 -4.254 13.622 1.00 94.94 157 VAL A C 1
ATOM 1225 O O . VAL A 1 157 ? 17.035 -4.661 13.505 1.00 94.94 157 VAL A O 1
ATOM 1228 N N . PRO A 1 158 ? 19.175 -4.769 12.855 1.00 90.06 158 PRO A N 1
ATOM 1229 C CA . PRO A 1 158 ? 18.928 -5.622 11.681 1.00 90.06 158 PRO A CA 1
ATOM 1230 C C . PRO A 1 158 ? 18.186 -6.936 11.991 1.00 90.06 158 PRO A C 1
ATOM 1232 O O . PRO A 1 158 ? 17.444 -7.453 11.152 1.00 90.06 158 PRO A O 1
ATOM 1235 N N . ASP A 1 159 ? 18.317 -7.457 13.213 1.00 94.12 159 ASP A N 1
ATOM 1236 C CA . ASP A 1 159 ? 17.601 -8.657 13.658 1.00 94.12 159 ASP A CA 1
ATOM 1237 C C . ASP A 1 159 ? 16.090 -8.420 13.852 1.00 94.12 159 ASP A C 1
ATOM 1239 O O . ASP A 1 159 ? 15.310 -9.372 13.857 1.00 94.12 159 ASP A O 1
ATOM 1243 N N . ALA A 1 160 ? 15.634 -7.162 13.941 1.00 94.56 160 ALA A N 1
ATOM 1244 C CA . ALA A 1 160 ? 14.225 -6.816 14.138 1.00 94.56 160 ALA A CA 1
ATOM 1245 C C . ALA A 1 160 ? 13.314 -7.264 12.982 1.00 94.56 160 ALA A C 1
ATOM 1247 O O . ALA A 1 160 ? 12.118 -7.455 13.197 1.00 94.56 160 ALA A O 1
ATOM 1248 N N . LEU A 1 161 ? 13.857 -7.487 11.781 1.00 94.56 161 LEU A N 1
ATOM 1249 C CA . LEU A 1 161 ? 13.113 -7.980 10.611 1.00 94.56 161 LEU A CA 1
ATOM 1250 C C . LEU A 1 161 ? 13.356 -9.469 10.305 1.00 94.56 161 LEU A C 1
ATOM 1252 O O . LEU A 1 161 ? 12.697 -10.032 9.430 1.00 94.56 161 LEU A O 1
ATOM 1256 N N . SER A 1 162 ? 14.269 -10.118 11.030 1.00 92.38 162 SER A N 1
ATOM 1257 C CA . SER A 1 162 ? 14.620 -11.525 10.825 1.00 92.38 162 SER A CA 1
ATOM 1258 C C . SER A 1 162 ? 13.775 -12.444 11.718 1.00 92.38 162 SER A C 1
ATOM 1260 O O . SER A 1 162 ? 13.607 -12.154 12.902 1.00 92.38 162 SER A O 1
ATOM 1262 N N . PRO A 1 163 ? 13.257 -13.585 11.226 1.00 88.56 163 PRO A N 1
ATOM 1263 C CA . PRO A 1 163 ? 12.637 -14.583 12.096 1.00 88.56 163 PRO A CA 1
ATOM 1264 C C . PRO A 1 163 ? 13.616 -15.048 13.194 1.00 88.56 163 PRO A C 1
ATOM 1266 O O . PRO A 1 163 ? 14.780 -15.298 12.877 1.00 88.56 163 PRO A O 1
ATOM 1269 N N . PRO A 1 164 ? 13.179 -15.210 14.459 1.00 90.88 164 PRO A N 1
ATOM 1270 C CA . PRO A 1 164 ? 11.794 -15.218 14.935 1.00 90.88 164 PRO A CA 1
ATOM 1271 C C . PRO A 1 164 ? 11.324 -13.880 15.553 1.00 90.88 164 PRO A C 1
ATOM 1273 O O . PRO A 1 164 ? 10.597 -13.898 16.544 1.00 90.88 164 PRO A O 1
ATOM 1276 N N . SER A 1 165 ? 11.738 -12.717 15.030 1.00 94.38 165 SER A N 1
ATOM 1277 C CA . SER A 1 165 ? 11.346 -11.421 15.605 1.00 94.38 165 SER A CA 1
ATOM 1278 C C . SER A 1 165 ? 9.826 -11.205 15.651 1.00 94.38 165 SER A C 1
ATOM 1280 O O . SER A 1 165 ? 9.071 -11.687 14.800 1.00 94.38 165 SER A O 1
ATOM 1282 N N . ASN A 1 166 ? 9.378 -10.399 16.620 1.00 93.94 166 ASN A N 1
ATOM 1283 C CA . ASN A 1 166 ? 7.964 -10.052 16.780 1.00 93.94 166 ASN A CA 1
ATOM 1284 C C . ASN A 1 166 ? 7.380 -9.374 15.528 1.00 93.94 166 ASN A C 1
ATOM 1286 O O . ASN A 1 166 ? 6.239 -9.652 15.173 1.00 93.94 166 ASN A O 1
ATOM 1290 N N . ILE A 1 167 ? 8.149 -8.520 14.839 1.00 94.38 167 ILE A N 1
ATOM 1291 C CA . ILE A 1 167 ? 7.698 -7.818 13.625 1.00 94.38 167 ILE A CA 1
ATOM 1292 C C . ILE A 1 167 ? 7.575 -8.800 12.454 1.00 94.38 167 ILE A C 1
ATOM 1294 O O . ILE A 1 167 ? 6.552 -8.811 11.766 1.00 94.38 167 ILE A O 1
ATOM 1298 N N . ALA A 1 168 ? 8.570 -9.673 12.259 1.00 94.31 168 ALA A N 1
ATOM 1299 C CA . ALA A 1 168 ? 8.533 -10.690 11.211 1.00 94.31 168 ALA A CA 1
ATOM 1300 C C . ALA A 1 168 ? 7.369 -11.671 11.418 1.00 94.31 168 ALA A C 1
ATOM 1302 O O . ALA A 1 168 ? 6.642 -11.968 10.472 1.00 94.31 168 ALA A O 1
ATOM 1303 N N . ALA A 1 169 ? 7.139 -12.119 12.656 1.00 94.44 169 ALA A N 1
ATOM 1304 C CA . ALA A 1 169 ? 6.011 -12.981 13.003 1.00 94.44 169 ALA A CA 1
ATOM 1305 C C . ALA A 1 169 ? 4.651 -12.269 12.864 1.00 94.44 169 ALA A C 1
ATOM 1307 O O . ALA A 1 169 ? 3.688 -12.865 12.379 1.00 94.44 169 ALA A O 1
ATOM 1308 N N . ALA A 1 170 ? 4.559 -10.989 13.244 1.00 94.06 170 ALA A N 1
ATOM 1309 C CA . ALA A 1 170 ? 3.331 -10.204 13.133 1.00 94.06 170 ALA A CA 1
ATOM 1310 C C . ALA A 1 170 ? 2.892 -9.985 11.675 1.00 94.06 170 ALA A C 1
ATOM 1312 O O . ALA A 1 170 ? 1.688 -9.952 11.414 1.00 94.06 170 ALA A O 1
ATOM 1313 N N . LEU A 1 171 ? 3.836 -9.865 10.739 1.00 95.94 171 LEU A N 1
ATOM 1314 C CA . LEU A 1 171 ? 3.570 -9.571 9.324 1.00 95.94 171 LEU A CA 1
ATOM 1315 C C . LEU A 1 171 ? 3.692 -10.798 8.398 1.00 95.94 171 LEU A C 1
ATOM 1317 O O . LEU A 1 171 ? 3.468 -10.690 7.195 1.00 95.94 171 LEU A O 1
ATOM 1321 N N . ALA A 1 172 ? 3.997 -11.984 8.937 1.00 94.19 172 ALA A N 1
ATOM 1322 C CA . ALA A 1 172 ? 4.111 -13.221 8.164 1.00 94.19 172 ALA A CA 1
ATOM 1323 C C . ALA A 1 172 ? 2.785 -13.599 7.473 1.00 94.19 172 ALA A C 1
ATOM 1325 O O . ALA A 1 172 ? 1.792 -13.910 8.138 1.00 94.19 172 ALA A O 1
ATOM 1326 N N . ASN A 1 173 ? 2.775 -13.628 6.136 1.00 90.31 173 ASN A N 1
ATOM 1327 C CA . ASN A 1 173 ? 1.585 -13.878 5.318 1.00 90.31 173 ASN A CA 1
ATOM 1328 C C . ASN A 1 173 ? 1.860 -14.872 4.176 1.00 90.31 173 ASN A C 1
ATOM 1330 O O . ASN A 1 173 ? 2.009 -14.494 3.015 1.00 90.31 173 ASN A O 1
ATOM 1334 N N . ASP A 1 174 ? 1.913 -16.159 4.518 1.00 91.44 174 ASP A N 1
ATOM 1335 C CA . ASP A 1 174 ? 2.232 -17.247 3.580 1.00 91.44 174 ASP A CA 1
ATOM 1336 C C . ASP A 1 174 ? 1.254 -17.339 2.393 1.00 91.44 174 ASP A C 1
ATOM 1338 O O . ASP A 1 174 ? 1.649 -17.724 1.293 1.00 91.44 174 ASP A O 1
ATOM 1342 N N . ASP A 1 175 ? -0.001 -16.912 2.577 1.00 85.75 175 ASP A N 1
ATOM 1343 C CA . ASP A 1 175 ? -0.993 -16.838 1.500 1.00 85.75 175 ASP A CA 1
ATOM 1344 C C . ASP A 1 175 ? -0.600 -15.788 0.445 1.00 85.75 175 ASP A C 1
ATOM 1346 O O . ASP A 1 175 ? -0.672 -16.048 -0.758 1.00 85.75 175 ASP A O 1
ATOM 1350 N N . ALA A 1 176 ? -0.140 -14.608 0.879 1.00 85.44 176 ALA A N 1
ATOM 1351 C CA . ALA A 1 176 ? 0.370 -13.572 -0.020 1.00 85.44 176 ALA A CA 1
ATOM 1352 C C . ALA A 1 176 ? 1.681 -14.000 -0.699 1.00 85.44 176 ALA A C 1
ATOM 1354 O O . ALA A 1 176 ? 1.855 -13.771 -1.897 1.00 85.44 176 ALA A O 1
ATOM 1355 N N . GLU A 1 177 ? 2.570 -14.693 0.020 1.00 90.50 177 GLU A N 1
ATOM 1356 C CA . GLU A 1 177 ? 3.786 -15.285 -0.555 1.00 90.50 177 GLU A CA 1
ATOM 1357 C C . GLU A 1 177 ? 3.473 -16.303 -1.658 1.00 90.50 177 GLU A C 1
ATOM 1359 O O . GLU A 1 177 ? 4.108 -16.284 -2.715 1.00 90.50 177 GLU A O 1
ATOM 1364 N N . ALA A 1 178 ? 2.478 -17.168 -1.436 1.00 88.75 178 ALA A N 1
ATOM 1365 C CA . ALA A 1 178 ? 2.029 -18.154 -2.412 1.00 88.75 178 ALA A CA 1
ATOM 1366 C C . ALA A 1 178 ? 1.401 -17.492 -3.650 1.00 88.75 178 ALA A C 1
ATOM 1368 O O . ALA A 1 178 ? 1.711 -17.887 -4.778 1.00 88.75 178 ALA A O 1
ATOM 1369 N N . VAL A 1 179 ? 0.576 -16.453 -3.458 1.00 85.19 179 VAL A N 1
ATOM 1370 C CA . VAL A 1 179 ? -0.007 -15.659 -4.555 1.00 85.19 179 VAL A CA 1
ATOM 1371 C C . VAL A 1 179 ? 1.086 -14.986 -5.384 1.00 85.19 179 VAL A C 1
ATOM 1373 O O . VAL A 1 179 ? 1.120 -15.173 -6.602 1.00 85.19 179 VAL A O 1
ATOM 1376 N N . MET A 1 180 ? 2.026 -14.280 -4.751 1.00 87.19 180 MET A N 1
ATOM 1377 C CA . MET A 1 180 ? 3.121 -13.602 -5.454 1.00 87.19 180 MET A CA 1
ATOM 1378 C C . MET A 1 180 ? 4.063 -14.588 -6.151 1.00 87.19 180 MET A C 1
ATOM 1380 O O . MET A 1 180 ? 4.448 -14.362 -7.300 1.00 87.19 180 MET A O 1
ATOM 1384 N N . GLN A 1 181 ? 4.354 -15.741 -5.537 1.00 90.12 181 GLN A N 1
ATOM 1385 C CA . GLN A 1 181 ? 5.086 -16.817 -6.210 1.00 90.12 181 GLN A CA 1
ATOM 1386 C C . GLN A 1 181 ? 4.338 -17.318 -7.458 1.00 90.12 181 GLN A C 1
ATOM 1388 O O . GLN A 1 181 ? 4.969 -17.583 -8.482 1.00 90.12 181 GLN A O 1
ATOM 1393 N N . GLY A 1 182 ? 3.007 -17.426 -7.400 1.00 87.88 182 GLY A N 1
ATOM 1394 C CA . GLY A 1 182 ? 2.162 -17.787 -8.540 1.00 87.88 182 GLY A CA 1
ATOM 1395 C C . GLY A 1 182 ? 2.174 -16.740 -9.660 1.00 87.88 182 GLY A C 1
ATOM 1396 O O . GLY A 1 182 ? 2.262 -17.101 -10.835 1.00 87.88 182 GLY A O 1
ATOM 1397 N N . VAL A 1 183 ? 2.145 -15.448 -9.322 1.00 85.62 183 VAL A N 1
ATOM 1398 C CA . VAL A 1 183 ? 2.288 -14.343 -10.291 1.00 85.62 183 VAL A CA 1
ATOM 1399 C C . VAL A 1 183 ? 3.658 -14.400 -10.977 1.00 85.62 183 VAL A C 1
ATOM 1401 O O . VAL A 1 183 ? 3.735 -14.359 -12.205 1.00 85.62 183 VAL A O 1
ATOM 1404 N N . ILE A 1 184 ? 4.734 -14.586 -10.209 1.00 87.44 184 ILE A N 1
ATOM 1405 C CA . ILE A 1 184 ? 6.111 -14.641 -10.724 1.00 87.44 184 ILE A CA 1
ATOM 1406 C C . ILE A 1 184 ? 6.350 -15.900 -11.568 1.00 87.44 184 ILE A C 1
ATOM 1408 O O . ILE A 1 184 ? 6.976 -15.820 -12.622 1.00 87.44 184 ILE A O 1
ATOM 1412 N N . ALA A 1 185 ? 5.795 -17.053 -11.183 1.00 87.44 185 ALA A N 1
ATOM 1413 C CA . ALA A 1 185 ?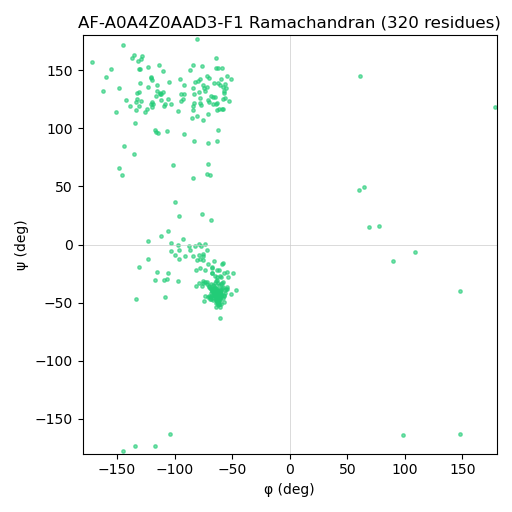 5.837 -18.256 -12.016 1.00 87.44 185 ALA A CA 1
ATOM 1414 C C . ALA A 1 185 ? 5.142 -18.027 -13.374 1.00 87.44 185 ALA A C 1
ATOM 1416 O O . ALA A 1 185 ? 5.690 -18.393 -14.4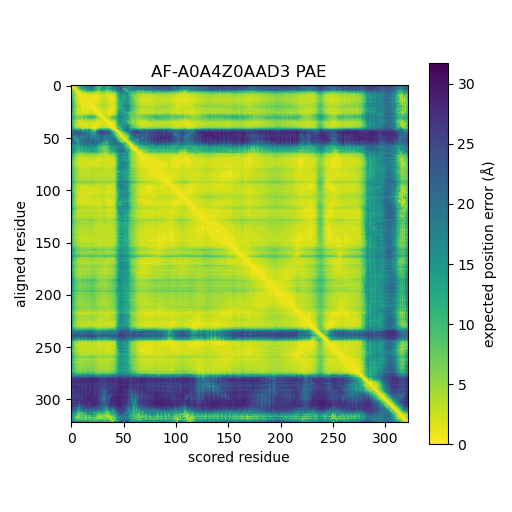19 1.00 87.44 185 ALA A O 1
ATOM 1417 N N . ASN A 1 186 ? 3.986 -17.351 -13.371 1.00 87.75 186 ASN A N 1
ATOM 1418 C CA . ASN A 1 186 ? 3.256 -16.976 -14.585 1.00 87.75 186 ASN A CA 1
ATOM 1419 C C . ASN A 1 186 ? 3.986 -15.936 -15.454 1.00 87.75 186 ASN A C 1
ATOM 1421 O O . ASN A 1 186 ? 3.768 -15.928 -16.667 1.00 87.75 186 ASN A O 1
ATOM 1425 N N . ALA A 1 187 ? 4.882 -15.113 -14.894 1.00 85.44 187 ALA A N 1
ATOM 1426 C CA . ALA A 1 187 ? 5.696 -14.172 -15.672 1.00 85.44 187 ALA A CA 1
ATOM 1427 C C . ALA A 1 187 ? 6.484 -14.881 -16.786 1.00 85.44 187 ALA A C 1
ATOM 1429 O O . ALA A 1 187 ? 6.517 -14.398 -17.913 1.00 85.44 187 ALA A O 1
ATOM 1430 N N . THR A 1 188 ? 7.008 -16.082 -16.518 1.00 89.69 188 THR A N 1
ATOM 1431 C CA . THR A 1 188 ? 7.678 -16.949 -17.508 1.00 89.69 188 THR A CA 1
ATOM 1432 C C . THR A 1 188 ? 6.839 -17.163 -18.773 1.00 89.69 188 THR A C 1
ATOM 1434 O O . THR A 1 188 ? 7.357 -17.094 -19.888 1.00 89.69 188 THR A O 1
ATOM 1437 N N . ARG A 1 189 ? 5.525 -17.385 -18.614 1.00 91.25 189 ARG A N 1
ATOM 1438 C CA . ARG A 1 189 ? 4.589 -17.568 -19.731 1.00 91.25 189 ARG A CA 1
ATOM 1439 C C . ARG A 1 189 ? 4.401 -16.266 -20.510 1.00 91.25 189 ARG A C 1
ATOM 1441 O O . ARG A 1 189 ? 4.484 -16.292 -21.731 1.00 91.25 189 ARG A O 1
ATOM 1448 N N . PHE A 1 190 ? 4.212 -15.139 -19.825 1.00 87.06 190 PHE A N 1
ATOM 1449 C CA . PHE A 1 190 ? 4.059 -13.835 -20.480 1.00 87.06 190 PHE A CA 1
ATOM 1450 C C . PHE A 1 190 ? 5.324 -13.405 -21.244 1.00 87.06 190 PHE A C 1
ATOM 1452 O O . PHE A 1 190 ? 5.226 -12.909 -22.362 1.00 87.06 190 PHE A O 1
ATOM 1459 N N . ILE A 1 191 ? 6.515 -13.651 -20.686 1.00 89.00 191 ILE A N 1
ATOM 1460 C CA . ILE A 1 191 ? 7.805 -13.360 -21.335 1.00 89.00 191 ILE A CA 1
ATOM 1461 C C . ILE A 1 191 ? 7.966 -14.209 -22.613 1.00 89.00 191 ILE A C 1
ATOM 1463 O O . ILE A 1 191 ? 8.393 -13.696 -23.648 1.00 89.00 191 ILE A O 1
ATOM 1467 N N . LYS A 1 192 ? 7.546 -15.483 -22.575 1.00 92.81 192 LYS A N 1
ATOM 1468 C CA . LYS A 1 192 ? 7.497 -16.368 -23.751 1.00 92.81 192 LYS A CA 1
ATOM 1469 C C . LYS A 1 192 ? 6.503 -15.885 -24.810 1.00 92.81 192 LYS A C 1
ATOM 1471 O O . LYS A 1 192 ? 6.841 -15.842 -25.989 1.00 92.81 192 LYS A O 1
ATOM 1476 N N . GLU A 1 193 ? 5.288 -15.523 -24.401 1.00 91.69 193 GLU A N 1
ATOM 1477 C CA . GLU A 1 193 ? 4.232 -15.002 -25.286 1.00 91.69 193 GLU A CA 1
ATOM 1478 C C . GLU A 1 193 ? 4.632 -13.673 -25.951 1.00 91.69 193 GLU A C 1
ATOM 1480 O O . GLU A 1 193 ? 4.227 -13.408 -27.080 1.00 91.69 193 GLU A O 1
ATOM 1485 N N . ALA A 1 194 ? 5.489 -12.878 -25.301 1.00 90.44 194 ALA A N 1
ATOM 1486 C CA . ALA A 1 194 ? 6.089 -11.666 -25.860 1.00 90.44 194 ALA A CA 1
ATOM 1487 C C . ALA A 1 194 ? 7.253 -11.922 -26.847 1.00 90.44 194 ALA A C 1
ATOM 1489 O O . ALA A 1 194 ? 7.805 -10.966 -27.390 1.00 90.44 194 ALA A O 1
ATOM 1490 N N . GLY A 1 195 ? 7.641 -13.181 -27.093 1.00 94.38 195 GLY A N 1
ATOM 1491 C CA . GLY A 1 195 ? 8.688 -13.542 -28.058 1.00 94.38 195 GLY A CA 1
ATOM 1492 C C . GLY A 1 195 ? 10.128 -13.315 -27.580 1.00 94.38 195 GLY A C 1
ATOM 1493 O O . GLY A 1 195 ? 11.048 -13.315 -28.397 1.00 94.38 195 GLY A O 1
ATOM 1494 N N . VAL A 1 196 ? 10.350 -13.127 -26.276 1.00 94.69 196 VAL A N 1
ATOM 1495 C CA . VAL A 1 196 ? 11.695 -12.955 -25.702 1.00 94.69 196 VAL A CA 1
ATOM 1496 C C . VAL A 1 196 ? 12.458 -14.280 -25.774 1.00 94.69 196 VAL A C 1
ATOM 1498 O O . VAL A 1 196 ? 11.999 -15.289 -25.247 1.00 94.69 196 VAL A O 1
ATOM 1501 N N . HIS A 1 197 ? 13.625 -14.296 -26.422 1.00 96.38 197 HIS A N 1
ATOM 1502 C CA . HIS A 1 197 ? 14.344 -15.534 -26.751 1.00 96.38 197 HIS A CA 1
ATOM 1503 C C . HIS A 1 197 ? 14.782 -16.348 -25.516 1.00 96.38 197 HIS A C 1
ATOM 1505 O O . HIS A 1 197 ? 14.677 -17.571 -25.510 1.00 96.38 197 HIS A O 1
ATOM 1511 N N . ASP A 1 198 ? 15.242 -15.688 -24.451 1.00 96.50 198 ASP A N 1
ATOM 1512 C CA . ASP A 1 198 ? 15.745 -16.303 -23.215 1.00 96.50 198 ASP A CA 1
ATOM 1513 C C . ASP A 1 198 ? 14.688 -16.398 -22.093 1.00 96.50 198 ASP A C 1
ATOM 1515 O O . ASP A 1 198 ? 15.034 -16.504 -20.913 1.00 96.50 198 ASP A O 1
ATOM 1519 N N . TRP A 1 199 ? 13.397 -16.411 -22.457 1.00 95.69 199 TRP A N 1
ATOM 1520 C CA . TRP A 1 199 ? 12.244 -16.427 -21.541 1.00 95.69 199 TRP A CA 1
ATOM 1521 C C . TRP A 1 199 ? 12.342 -17.449 -20.398 1.00 95.69 199 TRP A C 1
ATOM 1523 O O . TRP A 1 199 ? 11.960 -17.146 -19.268 1.00 95.69 199 TRP A O 1
ATOM 1533 N N . GLU A 1 200 ? 12.871 -18.643 -20.669 1.00 96.00 200 GLU A N 1
ATOM 1534 C CA . GLU A 1 200 ? 13.026 -19.713 -19.679 1.00 96.00 200 GLU A CA 1
ATOM 1535 C C . GLU A 1 200 ? 14.095 -19.361 -18.634 1.00 96.00 200 GLU A C 1
ATOM 1537 O O . GLU A 1 200 ? 13.842 -19.432 -17.431 1.00 96.00 200 GLU A O 1
ATOM 1542 N N . THR A 1 201 ? 15.256 -18.873 -19.084 1.00 96.44 201 THR A N 1
ATOM 1543 C CA . THR A 1 201 ? 16.337 -18.389 -18.209 1.00 96.44 201 THR A CA 1
ATOM 1544 C C . THR A 1 201 ? 15.861 -17.228 -17.336 1.00 96.44 201 THR A C 1
ATOM 1546 O O . THR A 1 201 ? 16.161 -17.189 -16.140 1.00 96.44 201 THR A O 1
ATOM 1549 N N . LEU A 1 202 ? 15.096 -16.292 -17.906 1.00 94.06 202 LEU A N 1
ATOM 1550 C CA . LEU A 1 202 ? 14.526 -15.160 -17.171 1.00 94.06 202 LEU A CA 1
ATOM 1551 C C . LEU A 1 202 ? 13.489 -15.612 -16.133 1.00 94.06 202 LEU A C 1
ATOM 1553 O O . LEU A 1 202 ? 13.550 -15.164 -14.988 1.00 94.06 202 LEU A O 1
ATOM 1557 N N . GLY A 1 203 ? 12.595 -16.541 -16.487 1.00 93.62 203 GLY A N 1
ATOM 1558 C CA . GLY A 1 203 ? 11.608 -17.114 -15.566 1.00 93.62 203 GLY A CA 1
ATOM 1559 C C . GLY A 1 203 ? 12.247 -17.854 -14.387 1.00 93.62 203 GLY A C 1
ATOM 1560 O O . GLY A 1 203 ? 11.898 -17.607 -13.230 1.00 93.62 203 GLY A O 1
ATOM 1561 N N . VAL A 1 204 ? 13.252 -18.695 -14.660 1.00 94.50 204 VAL A N 1
ATOM 1562 C CA . VAL A 1 204 ? 14.034 -19.395 -13.624 1.00 94.50 204 VAL A CA 1
ATOM 1563 C C . VAL A 1 204 ? 14.754 -18.402 -12.709 1.00 94.50 204 VAL A C 1
ATOM 1565 O O . VAL A 1 204 ? 14.708 -18.561 -11.489 1.00 94.50 204 VAL A O 1
ATOM 1568 N N . ARG A 1 205 ? 15.372 -17.347 -13.261 1.00 94.25 205 ARG A N 1
ATOM 1569 C CA . ARG A 1 205 ? 16.028 -16.292 -12.466 1.00 94.25 205 ARG A CA 1
ATOM 1570 C C . ARG A 1 205 ? 15.037 -15.521 -11.594 1.00 94.25 205 ARG A C 1
ATOM 1572 O O . ARG A 1 205 ? 15.322 -15.323 -10.416 1.00 94.25 205 ARG A O 1
ATOM 1579 N N . ALA A 1 206 ? 13.881 -15.130 -12.130 1.00 91.44 206 ALA A N 1
ATOM 1580 C CA . ALA A 1 206 ? 12.860 -14.387 -11.391 1.00 91.44 206 ALA A CA 1
ATOM 1581 C C . ALA A 1 206 ? 12.285 -15.207 -10.222 1.00 91.44 206 ALA A C 1
ATOM 1583 O O . ALA A 1 206 ? 12.236 -14.728 -9.087 1.00 91.44 206 ALA A O 1
ATOM 1584 N N . LEU A 1 207 ? 11.918 -16.470 -10.471 1.00 91.88 207 LEU A N 1
ATOM 1585 C CA . LEU A 1 207 ? 11.401 -17.367 -9.435 1.00 91.88 207 LEU A CA 1
ATOM 1586 C C . LEU A 1 207 ? 12.483 -17.771 -8.421 1.00 91.88 207 LEU A C 1
ATOM 1588 O O . LEU A 1 207 ? 12.199 -17.872 -7.227 1.00 91.88 207 LEU A O 1
ATOM 1592 N N . GLY A 1 208 ? 13.720 -17.978 -8.881 1.00 94.12 208 GLY A N 1
ATOM 1593 C CA . GLY A 1 208 ? 14.877 -18.232 -8.025 1.00 94.12 208 GLY A CA 1
ATOM 1594 C C . GLY A 1 208 ? 15.128 -17.069 -7.070 1.00 94.12 208 GLY A C 1
ATOM 1595 O O . GLY A 1 208 ? 15.168 -17.283 -5.861 1.00 94.12 208 GLY A O 1
ATOM 1596 N N . HIS A 1 209 ? 15.192 -15.842 -7.598 1.00 92.44 209 HIS A N 1
ATOM 1597 C CA . HIS A 1 209 ? 15.326 -14.620 -6.805 1.00 92.44 209 HIS A CA 1
ATOM 1598 C C . HIS A 1 209 ? 14.178 -14.464 -5.800 1.00 92.44 209 HIS A C 1
ATOM 1600 O O . HIS A 1 209 ? 14.438 -14.223 -4.629 1.00 92.44 209 HIS A O 1
ATOM 1606 N N . TRP A 1 210 ? 12.915 -14.670 -6.201 1.00 92.38 210 TRP A N 1
ATOM 1607 C CA . TRP A 1 210 ? 11.778 -14.587 -5.271 1.00 92.38 210 TRP A CA 1
ATOM 1608 C C . TRP A 1 210 ? 11.908 -15.533 -4.069 1.00 92.38 210 TRP A C 1
ATOM 1610 O O . TRP A 1 210 ? 11.603 -15.141 -2.940 1.00 92.38 210 TRP A O 1
ATOM 1620 N N . LYS A 1 211 ? 12.372 -16.766 -4.310 1.00 92.19 211 LYS A N 1
ATOM 1621 C CA . LYS A 1 211 ? 12.539 -17.800 -3.279 1.00 92.19 211 LYS A CA 1
ATOM 1622 C C . LYS A 1 211 ? 13.763 -17.579 -2.391 1.00 92.19 211 LYS A C 1
ATOM 1624 O O . LYS A 1 211 ? 13.699 -17.896 -1.209 1.00 92.19 211 LYS A O 1
ATOM 1629 N N . SER A 1 212 ? 14.865 -17.060 -2.938 1.00 94.50 212 SER A N 1
ATOM 1630 C CA . SER A 1 212 ? 16.125 -16.854 -2.205 1.00 94.50 212 SER A CA 1
ATOM 1631 C C . SER A 1 212 ? 16.319 -15.434 -1.661 1.00 94.50 212 SER A C 1
ATOM 1633 O O . SER A 1 212 ? 17.342 -15.165 -1.024 1.00 94.50 212 SER A O 1
ATOM 1635 N N . ARG A 1 213 ? 15.368 -14.518 -1.899 1.00 94.12 213 ARG A N 1
ATOM 1636 C CA . ARG A 1 213 ? 15.481 -13.112 -1.491 1.00 94.12 213 ARG A CA 1
ATOM 1637 C C . ARG A 1 213 ? 15.694 -12.974 0.015 1.00 94.12 213 ARG A C 1
ATOM 1639 O O . ARG A 1 213 ? 14.935 -13.509 0.825 1.00 94.12 213 ARG A O 1
ATOM 1646 N N . LYS A 1 214 ? 16.700 -12.186 0.390 1.00 93.88 214 LYS A N 1
ATOM 1647 C CA . LYS A 1 214 ? 16.889 -11.759 1.779 1.00 93.88 214 LYS A CA 1
ATOM 1648 C C . LYS A 1 214 ? 15.842 -10.698 2.121 1.00 93.88 214 LYS A C 1
ATOM 1650 O O . LYS A 1 214 ? 15.608 -9.793 1.325 1.00 93.88 214 LYS A O 1
ATOM 1655 N N . ARG A 1 215 ? 15.214 -10.830 3.290 1.00 94.75 215 ARG A N 1
ATOM 1656 C CA . ARG A 1 215 ? 14.139 -9.952 3.776 1.00 94.75 215 ARG A CA 1
ATOM 1657 C C . ARG A 1 215 ? 14.691 -8.959 4.799 1.00 94.75 215 ARG A C 1
ATOM 1659 O O . ARG A 1 215 ? 14.463 -9.111 5.991 1.00 94.75 215 ARG A O 1
ATOM 1666 N N . THR A 1 216 ? 15.528 -8.036 4.336 1.00 95.12 216 THR A N 1
ATOM 1667 C CA . THR A 1 216 ? 16.376 -7.195 5.201 1.00 95.12 216 THR A CA 1
ATOM 1668 C C . THR A 1 216 ? 15.832 -5.795 5.444 1.00 95.12 216 THR A C 1
ATOM 1670 O O . THR A 1 216 ? 16.403 -5.084 6.259 1.00 95.12 216 THR A O 1
ATOM 1673 N N . THR A 1 217 ? 14.774 -5.380 4.747 1.00 96.69 217 THR A N 1
ATOM 1674 C CA . THR A 1 217 ? 14.171 -4.051 4.915 1.00 96.69 217 THR A CA 1
ATOM 1675 C C . THR A 1 217 ? 12.660 -4.148 5.066 1.00 96.69 217 THR A C 1
ATOM 1677 O O . THR A 1 217 ? 12.047 -5.147 4.681 1.00 96.69 217 THR A O 1
ATOM 1680 N N . PHE A 1 218 ? 12.051 -3.124 5.663 1.00 97.81 218 PHE A N 1
ATOM 1681 C CA . PHE A 1 218 ? 10.600 -3.003 5.711 1.00 97.81 218 PHE A CA 1
ATOM 1682 C C . PHE A 1 218 ? 10.114 -2.382 4.397 1.00 97.81 218 PHE A C 1
ATOM 1684 O O . PHE A 1 218 ? 10.620 -1.344 3.976 1.00 97.81 218 PHE A O 1
ATOM 1691 N N . CYS A 1 219 ? 9.131 -3.007 3.757 1.00 97.56 219 CYS A N 1
ATOM 1692 C CA . CYS A 1 219 ? 8.552 -2.549 2.495 1.00 97.56 219 CYS A CA 1
ATOM 1693 C C . CYS A 1 219 ? 7.022 -2.482 2.597 1.00 97.56 219 CYS A C 1
ATOM 1695 O O . CYS A 1 219 ? 6.428 -3.159 3.442 1.00 97.56 219 CYS A O 1
ATOM 1697 N N . GLN A 1 220 ? 6.376 -1.707 1.721 1.00 96.88 220 GLN A N 1
ATOM 1698 C CA . GLN A 1 220 ? 4.916 -1.748 1.566 1.00 96.88 220 GLN A CA 1
ATOM 1699 C C . GLN A 1 220 ? 4.477 -3.013 0.800 1.00 96.88 220 GLN A C 1
ATOM 1701 O O . GLN A 1 220 ? 3.423 -3.566 1.115 1.00 96.88 220 GLN A O 1
ATOM 1706 N N . GLY A 1 221 ? 5.303 -3.525 -0.123 1.00 94.06 221 GLY A N 1
ATOM 1707 C CA . GLY A 1 221 ? 5.195 -4.880 -0.678 1.00 94.06 221 GLY A CA 1
ATOM 1708 C C . GLY A 1 221 ? 4.318 -5.060 -1.926 1.00 94.06 221 GLY A C 1
ATOM 1709 O O . GLY A 1 221 ? 4.455 -6.091 -2.584 1.00 94.06 221 GLY A O 1
ATOM 1710 N N . ASP A 1 222 ? 3.480 -4.080 -2.272 1.00 92.88 222 ASP A N 1
ATOM 1711 C CA . ASP A 1 222 ? 2.743 -3.969 -3.543 1.00 92.88 222 ASP A CA 1
ATOM 1712 C C . ASP A 1 222 ? 2.551 -2.481 -3.909 1.00 92.88 222 ASP A C 1
ATOM 1714 O O . ASP A 1 222 ? 1.446 -1.924 -3.852 1.00 92.88 222 ASP A O 1
ATOM 1718 N N . ILE A 1 223 ? 3.656 -1.784 -4.199 1.00 94.69 223 ILE A N 1
ATOM 1719 C CA . ILE A 1 223 ? 3.638 -0.331 -4.409 1.00 94.69 223 ILE A CA 1
ATOM 1720 C C . ILE A 1 223 ? 3.575 -0.006 -5.898 1.00 94.69 223 ILE A C 1
ATOM 1722 O O . ILE A 1 223 ? 4.489 -0.264 -6.683 1.00 94.69 223 ILE A O 1
ATOM 1726 N N . TRP A 1 224 ? 2.466 0.603 -6.302 1.00 93.56 224 TRP A N 1
ATOM 1727 C CA . TRP A 1 224 ? 2.212 0.975 -7.683 1.00 93.56 224 TRP A CA 1
ATOM 1728 C C . TRP A 1 224 ? 1.437 2.287 -7.753 1.00 93.56 224 TRP A C 1
ATOM 1730 O O . TRP A 1 224 ? 0.992 2.838 -6.751 1.00 93.56 224 TRP A O 1
ATOM 1740 N N . PHE A 1 225 ? 1.278 2.830 -8.958 1.00 93.88 225 PHE A N 1
ATOM 1741 C CA . PHE A 1 225 ? 0.699 4.163 -9.131 1.00 93.88 225 PHE A CA 1
ATOM 1742 C C . PHE A 1 225 ? -0.743 4.303 -8.610 1.00 93.88 225 PHE A C 1
ATOM 1744 O O . PHE A 1 225 ? -1.148 5.414 -8.289 1.00 93.88 225 PHE A O 1
ATOM 1751 N N . GLY A 1 226 ? -1.491 3.201 -8.472 1.00 91.25 226 GLY A N 1
ATOM 1752 C CA . GLY A 1 226 ? -2.829 3.189 -7.875 1.00 91.25 226 GLY A CA 1
ATOM 1753 C C . GLY A 1 226 ? -2.857 3.175 -6.342 1.00 91.25 226 GLY A C 1
ATOM 1754 O O . GLY A 1 226 ? -3.856 3.610 -5.775 1.00 91.25 226 GLY A O 1
ATOM 1755 N N . THR A 1 227 ? -1.783 2.743 -5.664 1.00 94.88 227 THR A N 1
ATOM 1756 C CA . THR A 1 227 ? -1.666 2.810 -4.190 1.00 94.88 227 THR A CA 1
ATOM 1757 C C . THR A 1 227 ? -1.090 4.140 -3.698 1.00 94.88 227 THR A C 1
ATOM 1759 O O . THR A 1 227 ? -1.000 4.375 -2.494 1.00 94.88 227 THR A O 1
ATOM 1762 N N . ILE A 1 228 ? -0.754 5.048 -4.621 1.00 97.12 228 ILE A N 1
ATOM 1763 C CA . ILE A 1 228 ? -0.251 6.395 -4.345 1.00 97.12 228 ILE A CA 1
ATOM 1764 C C . ILE A 1 228 ? -1.223 7.411 -4.947 1.00 97.12 228 ILE A C 1
ATOM 1766 O O . ILE A 1 228 ? -1.441 7.425 -6.155 1.00 97.12 228 ILE A O 1
ATOM 1770 N N . THR A 1 229 ? -1.765 8.311 -4.128 1.00 96.38 229 THR A N 1
ATOM 1771 C CA . THR A 1 229 ? -2.551 9.463 -4.605 1.00 96.38 229 THR A CA 1
ATOM 1772 C C . THR A 1 229 ? -1.839 10.783 -4.318 1.00 96.38 229 THR A C 1
ATOM 1774 O O . THR A 1 229 ? -1.003 10.859 -3.415 1.00 96.38 229 THR A O 1
ATOM 1777 N N . VAL A 1 230 ? -2.128 11.817 -5.112 1.00 96.81 230 VAL A N 1
ATOM 1778 C CA . VAL A 1 230 ? -1.396 13.093 -5.102 1.00 96.81 230 VAL A CA 1
ATOM 1779 C C . VAL A 1 230 ? -2.319 14.250 -4.736 1.00 96.81 230 VAL A C 1
ATOM 1781 O O . VAL A 1 230 ? -3.293 14.533 -5.429 1.00 96.81 230 VAL A O 1
ATOM 1784 N N . ASP A 1 231 ? -1.988 14.946 -3.654 1.00 95.50 231 ASP A N 1
ATOM 1785 C CA . ASP A 1 231 ? -2.646 16.177 -3.225 1.00 95.50 231 ASP A CA 1
ATOM 1786 C C . ASP A 1 231 ? -1.727 17.373 -3.499 1.00 95.50 231 ASP A C 1
ATOM 1788 O O . ASP A 1 231 ? -0.806 17.659 -2.732 1.00 95.50 231 ASP A O 1
ATOM 1792 N N . ASP A 1 232 ? -1.970 18.048 -4.623 1.00 91.31 232 ASP A N 1
ATOM 1793 C CA . ASP A 1 232 ? -1.304 19.289 -5.039 1.00 91.31 232 ASP A CA 1
ATOM 1794 C C . ASP A 1 232 ? -2.066 20.556 -4.598 1.00 91.31 232 ASP A C 1
ATOM 1796 O O . ASP A 1 232 ? -1.676 21.677 -4.935 1.00 91.31 232 ASP A O 1
ATOM 1800 N N . THR A 1 233 ? -3.145 20.378 -3.825 1.00 87.06 233 THR A N 1
ATOM 1801 C CA . THR A 1 233 ? -3.986 21.458 -3.281 1.00 87.06 233 THR A CA 1
ATOM 1802 C C . THR A 1 233 ? -3.603 21.856 -1.857 1.00 87.06 233 THR A C 1
ATOM 1804 O O . THR A 1 233 ? -4.050 22.891 -1.358 1.00 87.06 233 THR A O 1
ATOM 1807 N N . ALA A 1 234 ? -2.765 21.054 -1.195 1.00 73.19 234 ALA A N 1
ATOM 1808 C CA . ALA A 1 234 ? -2.345 21.278 0.178 1.00 73.19 234 ALA A CA 1
ATOM 1809 C C . ALA A 1 234 ? -1.691 22.672 0.355 1.00 73.19 234 ALA A C 1
ATOM 1811 O O . ALA A 1 234 ? -0.719 22.994 -0.338 1.00 73.19 234 ALA A O 1
ATOM 1812 N N . PRO A 1 235 ? -2.164 23.512 1.298 1.00 64.81 235 PRO A N 1
ATOM 1813 C CA . PRO A 1 235 ? -1.594 24.837 1.516 1.00 64.81 235 PRO A CA 1
ATOM 1814 C C . PRO A 1 235 ? -0.161 24.723 2.046 1.00 64.81 235 PRO A C 1
ATOM 1816 O O . PRO A 1 235 ? 0.087 24.143 3.108 1.00 64.81 235 PRO A O 1
ATOM 1819 N N . ASN A 1 236 ? 0.794 25.291 1.308 1.00 56.88 236 ASN A N 1
ATOM 1820 C CA . ASN A 1 236 ? 2.202 25.236 1.676 1.00 56.88 236 ASN A CA 1
ATOM 1821 C C . ASN A 1 236 ? 2.491 26.199 2.834 1.00 56.88 236 ASN A C 1
ATOM 1823 O O . ASN A 1 236 ? 2.531 27.410 2.648 1.00 56.88 236 ASN A O 1
ATOM 1827 N N . ARG A 1 237 ? 2.710 25.664 4.039 1.00 55.31 237 ARG A N 1
ATOM 1828 C CA . ARG A 1 237 ? 3.047 26.471 5.227 1.00 55.31 237 ARG A CA 1
ATOM 1829 C C . ARG A 1 237 ? 4.514 26.924 5.284 1.00 55.31 237 ARG A C 1
ATOM 1831 O O . ARG A 1 237 ? 4.903 27.512 6.285 1.00 55.31 237 ARG A O 1
ATOM 1838 N N . VAL A 1 238 ? 5.338 26.582 4.288 1.00 57.12 238 VAL A N 1
ATOM 1839 C CA . VAL A 1 238 ? 6.807 26.690 4.393 1.00 57.12 238 VAL A CA 1
ATOM 1840 C C . VAL A 1 238 ? 7.422 27.671 3.392 1.00 57.12 238 VAL A C 1
ATOM 1842 O O . VAL A 1 238 ? 8.427 28.284 3.726 1.00 57.12 238 VAL A O 1
ATOM 1845 N N . ASN A 1 239 ? 6.826 27.858 2.209 1.00 48.47 239 ASN A N 1
ATOM 1846 C CA . ASN A 1 239 ? 7.351 28.756 1.173 1.00 48.47 239 ASN A CA 1
ATOM 1847 C C . ASN A 1 239 ? 6.254 29.686 0.639 1.00 48.47 239 ASN A C 1
ATOM 1849 O O . ASN A 1 239 ? 5.291 29.218 0.026 1.00 48.47 239 ASN A O 1
ATOM 1853 N N . GLU A 1 240 ? 6.443 30.996 0.800 1.00 46.94 240 GLU A N 1
ATOM 1854 C CA . GLU A 1 240 ? 5.601 32.037 0.203 1.00 46.94 240 GLU A CA 1
ATOM 1855 C C . GLU A 1 240 ? 5.673 31.959 -1.336 1.00 46.94 240 GLU A C 1
ATOM 1857 O O . GLU A 1 240 ? 6.624 32.420 -1.960 1.00 46.94 240 GLU A O 1
ATOM 1862 N N . GLY A 1 241 ? 4.675 31.316 -1.956 1.00 55.84 241 GLY A N 1
ATOM 1863 C CA . GLY A 1 241 ? 4.531 31.198 -3.416 1.00 55.84 241 GLY A CA 1
ATOM 1864 C C . GLY A 1 241 ? 4.784 29.808 -4.024 1.00 55.84 241 GLY A C 1
ATOM 1865 O O . GLY A 1 241 ? 4.517 29.613 -5.209 1.00 55.84 241 GLY A O 1
ATOM 1866 N N . GLY A 1 242 ? 5.244 28.815 -3.254 1.00 61.69 242 GLY A N 1
ATOM 1867 C CA . GLY A 1 242 ? 5.453 27.450 -3.763 1.00 61.69 242 GLY A CA 1
ATOM 1868 C C . GLY A 1 242 ? 4.228 26.547 -3.577 1.00 61.69 242 GLY A C 1
ATOM 1869 O O . GLY A 1 242 ? 3.751 26.408 -2.453 1.00 61.69 242 GLY A O 1
ATOM 1870 N N . ARG A 1 243 ? 3.755 25.850 -4.624 1.00 65.00 243 ARG A N 1
ATOM 1871 C CA . ARG A 1 243 ? 2.755 24.768 -4.455 1.00 65.00 243 ARG A CA 1
ATOM 1872 C C . ARG A 1 243 ? 3.301 23.692 -3.507 1.00 65.00 243 ARG A C 1
ATOM 1874 O O . ARG A 1 243 ? 4.457 23.298 -3.647 1.00 65.00 243 ARG A O 1
ATOM 1881 N N . SER A 1 244 ? 2.486 23.220 -2.561 1.00 81.19 244 SER A N 1
ATOM 1882 C CA . SER A 1 244 ? 2.814 22.012 -1.795 1.00 81.19 244 SER A CA 1
ATOM 1883 C C . SER A 1 244 ? 2.332 20.787 -2.559 1.00 81.19 244 SER A C 1
ATOM 1885 O O . SER A 1 244 ? 1.328 20.854 -3.264 1.00 81.19 244 SER A O 1
ATOM 1887 N N . LEU A 1 245 ? 3.018 19.664 -2.383 1.00 91.62 245 LEU A N 1
ATOM 1888 C CA . LEU A 1 245 ? 2.592 18.373 -2.901 1.00 91.62 245 LEU A CA 1
ATOM 1889 C C . LEU A 1 245 ? 2.712 17.346 -1.779 1.00 91.62 245 LEU A C 1
ATOM 1891 O O . LEU A 1 245 ? 3.775 17.206 -1.172 1.00 91.62 245 LEU A O 1
ATOM 1895 N N . VAL A 1 246 ? 1.615 16.647 -1.500 1.00 95.81 246 VAL A N 1
ATOM 1896 C CA . VAL A 1 246 ? 1.554 15.574 -0.505 1.00 95.81 246 VAL A CA 1
ATOM 1897 C C . VAL A 1 246 ? 1.150 14.285 -1.208 1.00 95.81 246 VAL A C 1
ATOM 1899 O O . VAL A 1 246 ? 0.056 14.185 -1.763 1.00 95.81 246 VAL A O 1
ATOM 1902 N N . LEU A 1 247 ? 2.028 13.289 -1.166 1.00 97.38 247 LEU A N 1
ATOM 1903 C CA . LEU A 1 247 ? 1.721 11.932 -1.597 1.00 97.38 247 LEU A CA 1
ATOM 1904 C C . LEU A 1 247 ? 1.012 11.189 -0.469 1.00 97.38 247 LEU A C 1
ATOM 1906 O O . LEU A 1 247 ? 1.379 11.318 0.701 1.00 97.38 247 LEU A O 1
ATOM 1910 N N . LYS A 1 248 ? 0.005 10.392 -0.812 1.00 97.50 248 LYS A N 1
ATOM 1911 C CA . LYS A 1 248 ? -0.780 9.622 0.153 1.00 97.50 248 LYS A CA 1
ATOM 1912 C C . LYS A 1 248 ? -0.759 8.150 -0.253 1.00 97.50 248 LYS A C 1
ATOM 1914 O O . LYS A 1 248 ? -1.257 7.822 -1.329 1.00 97.50 248 LYS A O 1
ATOM 1919 N N . ILE A 1 249 ? -0.143 7.303 0.573 1.00 97.81 249 ILE A N 1
ATOM 1920 C CA . ILE A 1 249 ? 0.185 5.902 0.254 1.00 97.81 249 ILE A CA 1
ATOM 1921 C C . ILE A 1 249 ? -0.709 4.963 1.068 1.00 97.81 249 ILE A C 1
ATOM 1923 O O . ILE A 1 249 ? -0.671 4.986 2.301 1.00 97.81 249 ILE A O 1
ATOM 1927 N N . CYS A 1 250 ? -1.505 4.137 0.394 1.00 95.31 250 CYS A N 1
ATOM 1928 C CA . CYS A 1 250 ? -2.472 3.222 1.003 1.00 95.31 250 CYS A CA 1
ATOM 1929 C C . CYS A 1 250 ? -2.153 1.742 0.715 1.00 95.31 250 CYS A C 1
ATOM 1931 O O . CYS A 1 250 ? -1.114 1.417 0.146 1.00 95.31 250 CYS A O 1
ATOM 1933 N N . ASP A 1 251 ? -3.069 0.854 1.115 1.00 93.19 251 ASP A N 1
ATOM 1934 C CA . ASP A 1 251 ? -3.072 -0.569 0.747 1.00 93.19 251 ASP A CA 1
ATOM 1935 C C . ASP A 1 251 ? -1.871 -1.367 1.288 1.00 93.19 251 ASP A C 1
ATOM 1937 O O . ASP A 1 251 ? -1.197 -2.103 0.577 1.00 93.19 251 ASP A O 1
ATOM 1941 N N . TRP A 1 252 ? -1.592 -1.239 2.587 1.00 96.44 252 TRP A N 1
ATOM 1942 C CA . TRP A 1 252 ? -0.454 -1.889 3.261 1.00 96.44 252 TRP A CA 1
ATOM 1943 C C . TRP A 1 252 ? -0.668 -3.402 3.522 1.00 96.44 252 TRP A C 1
ATOM 1945 O O . TRP A 1 252 ? -0.091 -3.965 4.449 1.00 96.44 252 TRP A O 1
ATOM 1955 N N . GLU A 1 253 ? -1.496 -4.084 2.720 1.00 93.12 253 GLU A N 1
ATOM 1956 C CA . GLU A 1 253 ? -1.905 -5.488 2.927 1.00 93.12 253 GLU A CA 1
ATOM 1957 C C . GLU A 1 253 ? -0.820 -6.535 2.569 1.00 93.12 253 GLU A C 1
ATOM 1959 O O . GLU A 1 253 ? -0.955 -7.716 2.906 1.00 93.12 253 GLU A O 1
ATOM 1964 N N . PHE A 1 254 ? 0.290 -6.084 1.970 1.00 93.75 254 PHE A N 1
ATOM 1965 C CA . PHE A 1 254 ? 1.513 -6.853 1.677 1.00 93.75 254 PHE A CA 1
ATOM 1966 C C . PHE A 1 254 ? 2.742 -6.406 2.497 1.00 93.75 254 PHE A C 1
ATOM 1968 O O . PHE A 1 254 ? 3.855 -6.875 2.247 1.00 93.75 254 PHE A O 1
ATOM 1975 N N . ALA A 1 255 ? 2.566 -5.502 3.464 1.00 97.06 255 ALA A N 1
ATOM 1976 C CA . ALA A 1 255 ? 3.679 -4.838 4.131 1.00 97.06 255 ALA A CA 1
ATOM 1977 C C . ALA A 1 255 ? 4.463 -5.750 5.090 1.00 97.06 255 ALA A C 1
ATOM 1979 O O . ALA A 1 255 ? 3.889 -6.579 5.797 1.00 97.06 255 ALA A O 1
ATOM 1980 N N . GLY A 1 256 ? 5.782 -5.545 5.162 1.00 96.75 256 GLY A N 1
ATOM 1981 C CA . GLY A 1 256 ? 6.667 -6.245 6.096 1.00 96.75 256 GLY A CA 1
ATOM 1982 C C . GLY A 1 256 ? 8.083 -6.493 5.570 1.00 96.75 256 GLY A C 1
ATOM 1983 O O . GLY A 1 256 ? 8.508 -5.836 4.615 1.00 96.75 256 GLY A O 1
ATOM 1984 N N . PRO A 1 257 ? 8.836 -7.422 6.198 1.00 96.88 257 PRO A N 1
ATOM 1985 C CA . PRO A 1 257 ? 10.199 -7.761 5.799 1.00 96.88 257 PRO A CA 1
ATOM 1986 C C . PRO A 1 257 ? 10.277 -8.257 4.350 1.00 96.88 257 PRO A C 1
ATOM 1988 O O . PRO A 1 257 ? 9.747 -9.320 4.007 1.00 96.88 257 PRO A O 1
ATOM 1991 N N . ASN A 1 258 ? 10.988 -7.524 3.496 1.00 95.56 258 ASN A N 1
ATOM 1992 C CA . ASN A 1 258 ? 11.161 -7.861 2.087 1.00 95.56 258 ASN A CA 1
ATOM 1993 C C . ASN A 1 258 ? 12.564 -7.476 1.582 1.00 95.56 258 ASN A C 1
ATOM 1995 O O . ASN A 1 258 ? 13.444 -7.068 2.342 1.00 95.56 258 ASN A O 1
ATOM 1999 N N . HIS A 1 259 ? 12.808 -7.705 0.294 1.00 95.06 259 HIS A N 1
ATOM 2000 C CA . HIS A 1 259 ? 14.059 -7.330 -0.352 1.00 95.06 259 HIS A CA 1
ATOM 2001 C C . HIS A 1 259 ? 14.105 -5.808 -0.590 1.00 95.06 259 HIS A C 1
ATOM 2003 O O . HIS A 1 259 ? 13.126 -5.284 -1.121 1.00 95.06 259 HIS A O 1
ATOM 2009 N N . PRO A 1 260 ? 15.229 -5.104 -0.342 1.00 92.75 260 PRO A N 1
ATOM 2010 C CA . PRO A 1 260 ? 15.323 -3.640 -0.490 1.00 92.75 260 PRO A CA 1
ATOM 2011 C C . PRO A 1 260 ? 14.972 -3.116 -1.886 1.00 92.75 260 PRO A C 1
ATOM 2013 O O . PRO A 1 260 ? 14.568 -1.965 -2.043 1.00 92.75 260 PRO A O 1
ATOM 2016 N N . ALA A 1 261 ? 15.113 -3.962 -2.909 1.00 93.81 261 ALA A N 1
ATOM 2017 C CA . ALA A 1 261 ? 14.752 -3.628 -4.282 1.00 93.81 261 ALA A CA 1
ATOM 2018 C C . ALA A 1 261 ? 13.276 -3.889 -4.642 1.00 93.81 261 ALA A C 1
ATOM 2020 O O . ALA A 1 261 ? 12.907 -3.573 -5.765 1.00 93.81 261 ALA A O 1
ATOM 2021 N N . ALA A 1 262 ? 12.443 -4.477 -3.772 1.00 92.88 262 ALA A N 1
ATOM 2022 C CA . ALA A 1 262 ? 11.073 -4.882 -4.118 1.00 92.88 262 ALA A CA 1
ATOM 2023 C C . ALA A 1 262 ? 10.212 -3.679 -4.543 1.00 92.88 262 ALA A C 1
ATOM 2025 O O . ALA A 1 262 ? 9.843 -3.560 -5.713 1.00 92.88 262 ALA A O 1
ATOM 2026 N N . ASP A 1 263 ? 10.002 -2.744 -3.616 1.00 96.06 263 ASP A N 1
ATOM 2027 C CA . ASP A 1 263 ? 9.211 -1.529 -3.831 1.00 96.06 263 ASP A CA 1
ATOM 2028 C C . ASP A 1 263 ? 9.801 -0.645 -4.950 1.00 96.06 263 ASP A C 1
ATOM 2030 O O . ASP A 1 263 ? 9.093 -0.122 -5.815 1.00 96.06 263 ASP A O 1
ATOM 2034 N N . ILE A 1 264 ? 11.134 -0.527 -4.979 1.00 94.62 264 ILE A N 1
ATOM 2035 C CA . ILE A 1 264 ? 11.868 0.296 -5.951 1.00 94.62 264 ILE A CA 1
ATOM 2036 C C . ILE A 1 264 ? 11.760 -0.284 -7.370 1.00 94.62 264 ILE A C 1
ATOM 2038 O O . ILE A 1 264 ? 11.559 0.469 -8.324 1.00 94.62 264 ILE A O 1
ATOM 2042 N N . ALA A 1 265 ? 11.870 -1.606 -7.537 1.00 92.69 265 ALA A N 1
ATOM 2043 C CA . ALA A 1 265 ? 11.776 -2.249 -8.847 1.00 92.69 265 ALA A CA 1
ATOM 2044 C C . ALA A 1 265 ? 10.348 -2.196 -9.407 1.00 92.69 265 ALA A C 1
ATOM 2046 O O . ALA A 1 265 ? 10.180 -1.993 -10.612 1.00 92.69 265 ALA A O 1
ATOM 2047 N N . GLN A 1 266 ? 9.326 -2.327 -8.554 1.00 91.75 266 GLN A N 1
ATOM 2048 C CA . GLN A 1 266 ? 7.925 -2.220 -8.969 1.00 91.75 266 GLN A CA 1
ATOM 2049 C C . GLN A 1 266 ? 7.614 -0.810 -9.496 1.00 91.75 266 GLN A C 1
ATOM 2051 O O . GLN A 1 266 ? 7.165 -0.661 -10.636 1.00 91.75 266 GLN A O 1
ATOM 2056 N N . LEU A 1 267 ? 7.967 0.234 -8.737 1.00 92.06 267 LEU A N 1
ATOM 2057 C CA . LEU A 1 267 ? 7.821 1.626 -9.177 1.00 92.06 267 LEU A CA 1
ATOM 2058 C C . LEU A 1 267 ? 8.692 1.970 -10.389 1.00 92.06 267 LEU A C 1
ATOM 2060 O O . LEU A 1 267 ? 8.209 2.617 -11.316 1.00 92.06 267 LEU A O 1
ATOM 2064 N N . GLY A 1 268 ? 9.950 1.524 -10.419 1.00 92.00 268 GLY A N 1
ATOM 2065 C CA . GLY A 1 268 ? 10.862 1.751 -11.543 1.00 92.00 268 GLY A CA 1
ATOM 2066 C C . GLY A 1 268 ? 10.343 1.144 -12.849 1.00 92.00 268 GLY A C 1
ATOM 2067 O O . GLY A 1 268 ? 10.396 1.789 -13.896 1.00 92.00 268 GLY A O 1
ATOM 2068 N N . THR A 1 269 ? 9.755 -0.054 -12.777 1.00 89.75 269 THR A N 1
ATOM 2069 C CA . THR A 1 269 ? 9.107 -0.708 -13.924 1.00 89.75 269 THR A CA 1
ATOM 2070 C C . THR A 1 269 ? 7.899 0.095 -14.407 1.00 89.75 269 THR A C 1
ATOM 2072 O O . THR A 1 269 ? 7.755 0.323 -15.606 1.00 89.75 269 THR A O 1
ATOM 2075 N N . LEU A 1 270 ? 7.053 0.582 -13.495 1.00 88.94 270 LEU A N 1
ATOM 2076 C CA . LEU A 1 270 ? 5.874 1.384 -13.842 1.00 88.94 270 LEU A CA 1
ATOM 2077 C C . LEU A 1 270 ? 6.241 2.753 -14.428 1.00 88.94 270 LEU A C 1
ATOM 2079 O O . LEU A 1 270 ? 5.631 3.169 -15.410 1.00 88.94 270 LEU A O 1
ATOM 2083 N N . LEU A 1 271 ? 7.272 3.415 -13.893 1.00 87.62 271 LEU A N 1
ATOM 2084 C CA . LEU A 1 271 ? 7.845 4.640 -14.463 1.00 87.62 271 LEU A CA 1
ATOM 2085 C C . LEU A 1 271 ? 8.380 4.394 -15.878 1.00 87.62 271 LEU A C 1
ATOM 2087 O O . LEU A 1 271 ? 8.078 5.166 -16.785 1.00 87.62 271 LEU A O 1
ATOM 2091 N N . TRP A 1 272 ? 9.119 3.300 -16.095 1.00 88.12 272 TRP A N 1
ATOM 2092 C CA . TRP A 1 272 ? 9.623 2.946 -17.422 1.00 88.12 272 TRP A CA 1
ATOM 2093 C C . TRP A 1 272 ? 8.490 2.658 -18.418 1.00 88.12 272 TRP A C 1
ATOM 2095 O O . TRP A 1 272 ? 8.531 3.167 -19.539 1.00 88.12 272 TRP A O 1
ATOM 2105 N N . ILE A 1 273 ? 7.456 1.908 -18.015 1.00 84.31 273 ILE A N 1
ATOM 2106 C CA . ILE A 1 273 ? 6.267 1.643 -18.844 1.00 84.31 273 ILE A CA 1
ATOM 2107 C C . ILE A 1 273 ? 5.547 2.953 -19.185 1.00 84.31 273 ILE A C 1
ATOM 2109 O O . ILE A 1 273 ? 5.212 3.176 -20.346 1.00 84.31 273 ILE A O 1
ATOM 2113 N N . HIS A 1 274 ? 5.338 3.826 -18.198 1.00 81.44 274 HIS A N 1
ATOM 2114 C CA . HIS A 1 274 ? 4.667 5.112 -18.374 1.00 81.44 274 HIS A CA 1
ATOM 2115 C C . HIS A 1 274 ? 5.432 5.997 -19.367 1.00 81.44 274 HIS A C 1
ATOM 2117 O O . HIS A 1 274 ? 4.880 6.372 -20.400 1.00 81.44 274 HIS A O 1
ATOM 2123 N N . CYS A 1 275 ? 6.729 6.231 -19.141 1.00 80.06 275 CYS A N 1
ATOM 2124 C CA . CYS A 1 275 ? 7.577 6.977 -20.073 1.00 80.06 275 CYS A CA 1
ATOM 2125 C C . CYS A 1 275 ? 7.589 6.349 -21.477 1.00 80.06 275 CYS A C 1
ATOM 2127 O O . CYS A 1 275 ? 7.440 7.063 -22.465 1.00 80.06 275 CYS A O 1
ATOM 2129 N N . SER A 1 276 ? 7.699 5.022 -21.585 1.00 79.81 276 SER A N 1
ATOM 2130 C CA . SER A 1 276 ? 7.716 4.324 -22.879 1.00 79.81 276 SER A CA 1
ATOM 2131 C C . SER A 1 276 ? 6.388 4.441 -23.631 1.00 79.81 276 SER A C 1
ATOM 2133 O O . SER A 1 276 ? 6.392 4.585 -24.850 1.00 79.81 276 SER A O 1
ATOM 2135 N N . ALA A 1 277 ? 5.253 4.442 -22.925 1.00 71.56 277 ALA A N 1
ATOM 2136 C CA . ALA A 1 277 ? 3.938 4.660 -23.523 1.00 71.56 277 ALA A CA 1
ATOM 2137 C C . ALA A 1 277 ? 3.797 6.082 -24.101 1.00 71.56 277 ALA A C 1
ATOM 2139 O O . ALA A 1 277 ? 3.246 6.233 -25.193 1.00 71.56 277 ALA A O 1
ATOM 2140 N N . TYR A 1 278 ? 4.357 7.098 -23.435 1.00 59.62 278 TYR A N 1
ATOM 2141 C CA . TYR A 1 278 ? 4.380 8.484 -23.925 1.00 59.62 278 TYR A CA 1
ATOM 2142 C C . TYR A 1 278 ? 5.398 8.739 -25.043 1.00 59.62 278 TYR A C 1
ATOM 2144 O O . TYR A 1 278 ? 5.119 9.518 -25.948 1.00 59.62 278 TYR A O 1
ATOM 2152 N N . LEU A 1 279 ? 6.539 8.046 -25.038 1.00 52.72 279 LEU A N 1
ATOM 2153 C CA . LEU A 1 279 ? 7.543 8.107 -26.111 1.00 52.72 279 LEU A CA 1
ATOM 2154 C C . LEU A 1 279 ? 7.109 7.368 -27.393 1.00 52.72 279 LEU A C 1
ATOM 2156 O O . LEU A 1 279 ? 7.874 7.306 -28.355 1.00 52.72 279 LEU A O 1
ATOM 2160 N N . SER A 1 280 ? 5.906 6.781 -27.415 1.00 43.50 280 SER A N 1
ATOM 2161 C CA . SER A 1 280 ? 5.473 5.858 -28.461 1.00 43.50 280 SER A CA 1
ATOM 2162 C C . SER A 1 280 ? 4.309 6.361 -29.334 1.00 43.50 280 SER A C 1
ATOM 2164 O O . SER A 1 280 ? 3.135 6.046 -29.108 1.00 43.50 280 SER A O 1
ATOM 2166 N N . ASP A 1 281 ? 4.690 6.933 -30.479 1.00 46.88 281 ASP A N 1
ATOM 2167 C CA . ASP A 1 281 ? 4.018 6.730 -31.781 1.00 46.88 281 ASP A CA 1
ATOM 2168 C C . ASP A 1 281 ? 4.208 5.278 -32.306 1.00 46.88 281 ASP A C 1
ATOM 2170 O O . ASP A 1 281 ? 4.110 4.991 -33.499 1.00 46.88 281 ASP A O 1
ATOM 2174 N N . ALA A 1 282 ? 4.529 4.322 -31.423 1.00 46.03 282 ALA A N 1
ATOM 2175 C CA . ALA A 1 282 ? 4.901 2.966 -31.810 1.00 46.03 282 ALA A CA 1
ATOM 2176 C C . ALA A 1 282 ? 3.681 2.121 -32.234 1.00 46.03 282 ALA A C 1
ATOM 2178 O O . ALA A 1 282 ? 2.563 2.343 -31.753 1.00 46.03 282 ALA A O 1
ATOM 2179 N N . PRO A 1 283 ? 3.884 1.101 -33.095 1.00 46.94 283 PRO A N 1
ATOM 2180 C CA . PRO A 1 283 ? 2.798 0.328 -33.688 1.00 46.94 283 PRO A CA 1
ATOM 2181 C C . PRO A 1 283 ? 1.817 -0.292 -32.682 1.00 46.94 283 PRO A C 1
ATOM 2183 O O . PRO A 1 283 ? 2.197 -0.803 -31.624 1.00 46.94 283 PRO A O 1
ATOM 2186 N N . LEU A 1 284 ? 0.540 -0.338 -33.084 1.00 48.19 284 LEU A N 1
ATOM 2187 C CA . LEU A 1 284 ? -0.613 -0.783 -32.282 1.00 48.19 284 LEU A CA 1
ATOM 2188 C C . LEU A 1 284 ? -0.442 -2.139 -31.564 1.00 48.19 284 LEU A C 1
ATOM 2190 O O . LEU A 1 284 ? -1.122 -2.390 -30.568 1.00 48.19 284 LEU A O 1
ATOM 2194 N N . ALA A 1 285 ? 0.433 -3.015 -32.066 1.00 46.75 285 ALA A N 1
ATOM 2195 C CA . ALA A 1 285 ? 0.708 -4.331 -31.496 1.00 46.75 285 ALA A CA 1
ATOM 2196 C C . ALA A 1 285 ? 1.270 -4.255 -30.064 1.00 46.75 285 ALA A C 1
ATOM 2198 O O . ALA A 1 285 ? 0.791 -4.972 -29.185 1.00 46.75 285 ALA A O 1
ATOM 2199 N N . ILE A 1 286 ? 2.208 -3.337 -29.796 1.00 45.69 286 ILE A N 1
ATOM 2200 C CA . ILE A 1 286 ? 2.787 -3.160 -28.453 1.00 45.69 286 ILE A CA 1
ATOM 2201 C C . ILE A 1 286 ? 1.735 -2.562 -27.510 1.00 45.69 286 ILE A C 1
ATOM 2203 O O . ILE A 1 286 ? 1.522 -3.086 -26.417 1.00 45.69 286 ILE A O 1
ATOM 2207 N N . ARG A 1 287 ? 0.981 -1.545 -27.962 1.00 44.06 287 ARG A N 1
ATOM 2208 C CA . ARG A 1 287 ? -0.139 -0.980 -27.184 1.00 44.06 287 ARG A CA 1
ATOM 2209 C C . ARG A 1 287 ? -1.173 -2.040 -26.799 1.00 44.06 287 ARG A C 1
ATOM 2211 O O . ARG A 1 287 ? -1.661 -1.998 -25.674 1.00 44.06 287 ARG A O 1
ATOM 2218 N N . ARG A 1 288 ? -1.495 -3.002 -27.675 1.00 43.53 288 ARG A N 1
ATOM 2219 C CA . ARG A 1 288 ? -2.441 -4.088 -27.355 1.00 43.53 288 ARG A CA 1
ATOM 2220 C C . ARG A 1 288 ? -1.912 -5.056 -26.303 1.00 43.53 288 ARG A C 1
ATOM 2222 O O . ARG A 1 288 ? -2.662 -5.366 -25.387 1.00 43.53 288 ARG A O 1
ATOM 2229 N N . ILE A 1 289 ? -0.648 -5.477 -26.382 1.00 49.88 289 ILE A N 1
ATOM 2230 C CA . ILE A 1 289 ? -0.061 -6.346 -25.349 1.00 49.88 289 ILE A CA 1
ATOM 2231 C C . ILE A 1 289 ? -0.049 -5.605 -24.005 1.00 49.88 289 ILE A C 1
ATOM 2233 O O . ILE A 1 289 ? -0.633 -6.092 -23.040 1.00 49.88 289 ILE A O 1
ATOM 2237 N N . PHE A 1 290 ? 0.482 -4.381 -23.941 1.00 44.19 290 PHE A N 1
ATOM 2238 C CA . PHE A 1 290 ? 0.615 -3.668 -22.666 1.00 44.19 290 PHE A CA 1
ATOM 2239 C C . PHE A 1 290 ? -0.711 -3.157 -22.080 1.00 44.19 290 PHE A C 1
ATOM 2241 O O . PHE A 1 290 ? -0.874 -3.227 -20.869 1.00 44.19 290 PHE A O 1
ATOM 2248 N N . THR A 1 291 ? -1.714 -2.767 -22.876 1.00 40.06 291 THR A N 1
ATOM 2249 C CA . THR A 1 291 ? -3.076 -2.505 -22.344 1.00 40.06 291 THR A CA 1
ATOM 2250 C C . THR A 1 291 ? -3.861 -3.779 -22.008 1.00 40.06 291 THR A C 1
ATOM 2252 O O . THR A 1 291 ? -4.899 -3.691 -21.361 1.00 40.06 291 THR A O 1
ATOM 2255 N N . SER A 1 292 ? -3.364 -4.964 -22.390 1.00 40.38 292 SER A N 1
ATOM 2256 C CA . SER A 1 292 ? -3.868 -6.271 -21.933 1.00 40.38 292 SER A CA 1
ATOM 2257 C C . SER A 1 292 ? -3.081 -6.872 -20.757 1.00 40.38 292 SER A C 1
ATOM 2259 O O . SER A 1 292 ? -3.498 -7.891 -20.215 1.00 40.38 292 SER A O 1
ATOM 2261 N N . VAL A 1 293 ? -1.992 -6.217 -20.332 1.00 38.59 293 VAL A N 1
ATOM 2262 C CA . VAL A 1 293 ? -1.188 -6.545 -19.134 1.00 38.59 293 VAL A CA 1
ATOM 2263 C C . VAL A 1 293 ? -1.381 -5.494 -18.025 1.00 38.59 293 VAL A C 1
ATOM 2265 O O . VAL A 1 293 ? -1.404 -5.833 -16.846 1.00 38.59 293 VAL A O 1
ATOM 2268 N N . ILE A 1 294 ? -1.642 -4.232 -18.391 1.00 36.88 294 ILE A N 1
ATOM 2269 C CA . ILE A 1 294 ? -2.355 -3.241 -17.564 1.00 36.88 294 ILE A CA 1
ATOM 2270 C C . ILE A 1 294 ? -3.860 -3.468 -17.776 1.00 36.88 294 ILE A C 1
ATOM 2272 O O . ILE A 1 294 ? -4.624 -2.601 -18.202 1.00 36.88 294 ILE A O 1
ATOM 2276 N N . PRO A 1 295 ? -4.293 -4.693 -17.484 1.00 32.34 295 PRO A N 1
ATOM 2277 C CA . PRO A 1 295 ? -4.919 -4.834 -16.196 1.00 32.34 295 PRO A CA 1
ATOM 2278 C C . PRO A 1 295 ? -4.345 -6.016 -15.412 1.00 32.34 295 PRO A C 1
ATOM 2280 O O . PRO A 1 295 ? -4.352 -7.154 -15.877 1.00 32.34 295 PRO A O 1
ATOM 2283 N N . ILE A 1 296 ? -4.139 -5.792 -14.110 1.00 33.69 296 ILE A N 1
ATOM 2284 C CA . ILE A 1 296 ? -4.412 -6.820 -13.093 1.00 33.69 296 ILE A CA 1
ATOM 2285 C C . ILE A 1 296 ? -5.945 -7.009 -13.016 1.00 33.69 296 ILE A C 1
ATOM 2287 O O . ILE A 1 296 ? -6.621 -6.777 -12.017 1.00 33.69 296 ILE A O 1
ATOM 2291 N N . LYS A 1 297 ? -6.518 -7.405 -14.154 1.00 29.86 297 LYS A N 1
ATOM 2292 C CA . LYS A 1 297 ? -7.659 -8.292 -14.241 1.00 29.86 297 LYS A CA 1
ATOM 2293 C C . LYS A 1 297 ? -7.009 -9.653 -14.354 1.00 29.86 297 LYS A C 1
ATOM 2295 O O . LYS A 1 297 ? -6.623 -10.055 -15.448 1.00 29.86 297 LYS A O 1
ATOM 2300 N N . VAL A 1 298 ? -6.852 -10.340 -13.229 1.00 30.91 298 VAL A N 1
ATOM 2301 C CA . VAL A 1 298 ? -6.390 -11.721 -13.279 1.00 30.91 298 VAL A CA 1
ATOM 2302 C C . VAL A 1 298 ? -7.534 -12.554 -13.851 1.00 30.91 298 VAL A C 1
ATOM 2304 O O . VAL A 1 298 ? -8.372 -13.080 -13.125 1.00 30.91 298 VAL A O 1
ATOM 2307 N N . THR A 1 299 ? -7.590 -12.655 -15.180 1.00 26.69 299 THR A N 1
ATOM 2308 C CA . THR A 1 299 ? -8.276 -13.754 -15.855 1.00 26.69 299 THR A CA 1
ATOM 2309 C C . THR A 1 299 ? -7.541 -15.027 -15.468 1.00 26.69 299 THR A C 1
ATOM 2311 O O . THR A 1 299 ? -6.586 -15.438 -16.126 1.00 26.69 299 THR A O 1
ATOM 2314 N N . TYR A 1 300 ? -7.971 -15.630 -14.360 1.00 30.80 300 TYR A N 1
ATOM 2315 C CA . TYR A 1 300 ? -7.622 -17.004 -14.049 1.00 30.80 300 TYR A CA 1
ATOM 2316 C C . TYR A 1 300 ? -8.119 -17.865 -15.207 1.00 30.80 300 TYR A C 1
ATOM 2318 O O . TYR A 1 300 ? -9.317 -17.916 -15.490 1.00 30.80 300 TYR A O 1
ATOM 2326 N N . GLY A 1 301 ? -7.181 -18.512 -15.900 1.00 25.92 301 GLY A N 1
ATOM 2327 C CA . GLY A 1 301 ? -7.515 -19.554 -16.858 1.00 25.92 301 GLY A CA 1
ATOM 2328 C C . GLY A 1 301 ? -8.308 -20.642 -16.140 1.00 25.92 301 GLY A C 1
ATOM 2329 O O . GLY A 1 301 ? -7.935 -21.063 -15.045 1.00 25.92 301 GLY A O 1
ATOM 2330 N N . ALA A 1 302 ? -9.423 -21.059 -16.733 1.00 31.52 302 ALA A N 1
ATOM 2331 C CA . ALA A 1 302 ? -10.333 -21.997 -16.100 1.00 31.52 302 ALA A CA 1
ATOM 2332 C C . ALA A 1 302 ? -9.662 -23.361 -15.858 1.00 31.52 302 ALA A C 1
ATOM 2334 O O . ALA A 1 302 ? -9.358 -24.092 -16.799 1.00 31.52 302 ALA A O 1
ATOM 2335 N N . ALA A 1 303 ? -9.522 -23.732 -14.587 1.00 27.98 303 ALA A N 1
ATOM 2336 C CA . ALA A 1 303 ? -9.373 -25.111 -14.139 1.00 27.98 303 ALA A CA 1
ATOM 2337 C C . ALA A 1 303 ? -10.325 -25.306 -12.952 1.00 27.98 303 ALA A C 1
ATOM 2339 O O . ALA A 1 303 ? -10.228 -24.616 -11.938 1.00 27.98 303 ALA A O 1
ATOM 2340 N N . ALA A 1 304 ? -11.322 -26.172 -13.122 1.00 29.47 304 ALA A N 1
ATOM 2341 C CA . ALA A 1 304 ? -12.478 -26.226 -12.235 1.00 29.47 304 ALA A CA 1
ATOM 2342 C C . ALA A 1 304 ? -12.210 -26.983 -10.924 1.00 29.47 304 ALA A C 1
ATOM 2344 O O . ALA A 1 304 ? -11.666 -28.084 -10.935 1.00 29.47 304 ALA A O 1
ATOM 2345 N N . ALA A 1 305 ? -12.753 -26.467 -9.817 1.00 27.06 305 ALA A N 1
ATOM 2346 C CA . ALA A 1 305 ? -13.100 -27.266 -8.643 1.00 27.06 305 ALA A CA 1
ATOM 2347 C C . ALA A 1 305 ? -14.456 -26.801 -8.086 1.00 27.06 305 ALA A C 1
ATOM 2349 O O . ALA A 1 305 ? -14.654 -25.643 -7.723 1.00 27.06 305 ALA A O 1
ATOM 2350 N N . LYS A 1 306 ? -15.425 -27.719 -8.074 1.00 32.56 306 LYS A N 1
ATOM 2351 C CA . LYS A 1 306 ? -16.843 -27.462 -7.796 1.00 32.56 306 LYS A CA 1
ATOM 2352 C C . LYS A 1 306 ? -17.104 -27.478 -6.284 1.00 32.56 306 LYS A C 1
ATOM 2354 O O . LYS A 1 306 ? -17.113 -28.549 -5.690 1.00 32.56 306 LYS A O 1
ATOM 2359 N N . ALA A 1 307 ? -17.375 -26.324 -5.671 1.00 29.06 307 ALA A N 1
ATOM 2360 C CA . ALA A 1 307 ? -17.872 -26.249 -4.292 1.00 29.06 307 ALA A CA 1
ATOM 2361 C C . ALA A 1 307 ? -18.749 -25.005 -4.074 1.00 29.06 307 ALA A C 1
ATOM 2363 O O . ALA A 1 307 ? -18.271 -23.872 -4.136 1.00 29.06 307 ALA A O 1
ATOM 2364 N N . GLY A 1 308 ? -20.040 -25.218 -3.806 1.00 30.39 308 GLY A N 1
ATOM 2365 C CA . GLY A 1 308 ? -20.967 -24.147 -3.446 1.00 30.39 308 GLY A CA 1
ATOM 2366 C C . GLY A 1 308 ? -20.898 -23.828 -1.954 1.00 30.39 308 GLY A C 1
ATOM 2367 O O . GLY A 1 308 ? -21.201 -24.690 -1.135 1.00 30.39 308 GLY A O 1
ATOM 2368 N N . ARG A 1 309 ? -20.534 -22.588 -1.613 1.00 29.73 309 ARG A N 1
ATOM 2369 C CA . ARG A 1 309 ? -20.775 -21.913 -0.323 1.00 29.73 309 ARG A CA 1
ATOM 2370 C C . ARG A 1 309 ? -20.661 -20.402 -0.544 1.00 29.73 309 ARG A C 1
ATOM 2372 O O . ARG A 1 309 ? -19.836 -19.965 -1.346 1.00 29.73 309 ARG A O 1
ATOM 2379 N N . LEU A 1 310 ? -21.479 -19.619 0.162 1.00 31.19 310 LEU A N 1
ATOM 2380 C CA . LEU A 1 310 ? -21.377 -18.154 0.186 1.00 31.19 310 LEU A CA 1
ATOM 2381 C C . LEU A 1 310 ? -19.976 -17.743 0.667 1.00 31.19 310 LEU A C 1
ATOM 2383 O O . LEU A 1 310 ? -19.526 -18.192 1.722 1.00 31.19 310 LEU A O 1
ATOM 2387 N N . ARG A 1 311 ? -19.276 -16.923 -0.127 1.00 37.41 311 ARG A N 1
ATOM 2388 C CA . ARG A 1 311 ? -17.898 -16.478 0.144 1.00 37.41 311 ARG A CA 1
ATOM 2389 C C . ARG A 1 311 ? -17.926 -15.132 0.875 1.00 37.41 311 ARG A C 1
ATOM 2391 O O . ARG A 1 311 ? -18.594 -14.208 0.419 1.00 37.41 311 ARG A O 1
ATOM 2398 N N . ARG A 1 312 ? -17.202 -15.023 1.995 1.00 41.19 312 ARG A N 1
ATOM 2399 C CA . ARG A 1 312 ? -17.050 -13.770 2.755 1.00 41.19 312 ARG A CA 1
ATOM 2400 C C . ARG A 1 312 ? -16.016 -12.870 2.072 1.00 41.19 312 ARG A C 1
ATOM 2402 O O . ARG A 1 312 ? -14.938 -13.340 1.716 1.00 41.19 312 ARG A O 1
ATOM 2409 N N . GLY A 1 313 ? -16.361 -11.601 1.864 1.00 41.94 313 GLY A N 1
ATOM 2410 C CA . GLY A 1 313 ? -15.424 -10.578 1.390 1.00 41.94 313 GLY A CA 1
ATOM 2411 C C . GLY A 1 313 ? -14.545 -10.023 2.514 1.00 41.94 313 GLY A C 1
ATOM 2412 O O . GLY A 1 313 ? -14.712 -10.385 3.677 1.00 41.94 313 GLY A O 1
ATOM 2413 N N . VAL A 1 314 ? -13.625 -9.131 2.149 1.00 51.84 314 VAL A N 1
ATOM 2414 C CA . VAL A 1 314 ? -12.879 -8.261 3.076 1.00 51.84 314 VAL A CA 1
ATOM 2415 C C . VAL A 1 314 ? -13.458 -6.851 2.978 1.00 51.84 314 VAL A C 1
ATOM 2417 O O . VAL A 1 314 ? -13.803 -6.404 1.878 1.00 51.84 314 VAL A O 1
ATOM 2420 N N . LEU A 1 315 ? -13.582 -6.171 4.118 1.00 70.50 315 LEU A N 1
ATOM 2421 C CA . LEU A 1 315 ? -14.366 -4.947 4.275 1.00 70.50 315 LEU A CA 1
ATOM 2422 C C . LEU A 1 315 ? -13.480 -3.810 4.823 1.00 70.50 315 LEU A C 1
ATOM 2424 O O . LEU A 1 315 ? -12.971 -3.897 5.941 1.00 70.50 315 LEU A O 1
ATOM 2428 N N . ARG A 1 316 ? -13.284 -2.731 4.056 1.00 71.31 316 ARG A N 1
ATOM 2429 C CA . ARG A 1 316 ? -12.481 -1.560 4.459 1.00 71.31 316 ARG A CA 1
ATOM 2430 C C . ARG A 1 316 ? -13.363 -0.314 4.556 1.00 71.31 316 ARG A C 1
ATOM 2432 O O . ARG A 1 316 ? -14.056 0.030 3.601 1.00 71.31 316 ARG A O 1
ATOM 2439 N N . VAL A 1 317 ? -13.294 0.379 5.689 1.00 68.38 317 VAL A N 1
ATOM 2440 C CA . VAL A 1 317 ? -13.991 1.640 5.969 1.00 68.38 317 VAL A CA 1
ATOM 2441 C C . VAL A 1 317 ? -12.973 2.771 6.070 1.00 68.38 317 VAL A C 1
ATOM 2443 O O . VAL A 1 317 ? -12.001 2.670 6.818 1.00 68.38 317 VAL A O 1
ATOM 2446 N N . LEU A 1 318 ? -13.222 3.862 5.349 1.00 68.25 318 LEU A N 1
ATOM 2447 C CA . LEU A 1 318 ? -12.482 5.117 5.464 1.00 68.25 318 LEU A CA 1
ATOM 2448 C C . LEU A 1 318 ? -13.322 6.130 6.255 1.00 68.25 318 LEU A C 1
ATOM 2450 O O . LEU A 1 318 ? -14.431 6.453 5.823 1.00 68.25 318 LEU A O 1
ATOM 2454 N N . LEU A 1 319 ? -12.798 6.631 7.378 1.00 49.69 319 LEU A N 1
ATOM 2455 C CA . LEU A 1 319 ? -13.414 7.692 8.193 1.00 49.69 319 LEU A CA 1
ATOM 2456 C C . LEU A 1 319 ? -12.611 8.995 8.101 1.00 49.69 319 LEU A C 1
ATOM 2458 O O . LEU A 1 319 ? -11.387 8.928 8.001 1.00 49.69 319 LEU A O 1
ATOM 2462 N N . PRO A 1 320 ? -13.228 10.184 8.213 1.00 36.81 320 PRO A N 1
ATOM 2463 C CA . PRO A 1 320 ? -12.484 11.432 8.371 1.00 36.81 320 PRO A CA 1
ATOM 2464 C C . PRO A 1 320 ? -11.451 11.342 9.505 1.00 36.81 320 PRO A C 1
ATOM 2466 O O . PRO A 1 320 ? -11.711 10.733 10.542 1.00 36.81 320 PRO A O 1
ATOM 2469 N N . ALA A 1 321 ? -10.280 11.953 9.318 1.00 45.69 321 ALA A N 1
ATOM 2470 C CA . ALA A 1 321 ? -9.337 12.128 10.418 1.00 45.69 321 ALA A CA 1
ATOM 2471 C C . ALA A 1 321 ? -9.931 13.101 11.453 1.00 45.69 321 ALA A C 1
ATOM 2473 O O . ALA A 1 321 ? -10.348 14.201 11.081 1.00 45.69 321 ALA A O 1
ATOM 2474 N N . PHE A 1 322 ? -9.969 12.667 12.715 1.00 35.31 322 PHE A N 1
ATOM 2475 C CA . PHE A 1 322 ? -10.342 13.473 13.881 1.00 35.31 322 PHE A CA 1
ATOM 2476 C C . PHE A 1 322 ? -9.156 14.318 14.373 1.00 35.31 322 PHE A C 1
ATOM 2478 O O . PHE A 1 322 ? -8.010 13.816 14.275 1.00 35.31 322 PHE A O 1
#

Secondary structure (DSSP, 8-state):
-------SS-HHHHHHHHHSS-EEEEE-TT-SSEEEEEEEEPPS------------SS-TT----THHHHHHHHHHHHHHH-HHHHHHHHTTTTTEE-PPEEEEETTTTEEEEE---S--BHHHHHT-TT--HHHHHHHHHHHHHHHHHHHGGGTT-GGGGSTTSHHHHHH--HHHHHHHHHHHHHHHHHHHHTT-TTHHHHHHHHHHHHHH----EEE-SS--TTTEEEE--S--SSSTTPPP-EEEE--GGG-EEE-TTHHHHHHHHHHHHHHHHHT----HHHHHHHHHHS-----PPP-------PPP-EEEEEE---